Protein AF-A0AAN8FT88-F1 (afdb_monomer)

Radius of gyration: 29.43 Å; Cα contacts (8 Å, |Δi|>4): 587; chains: 1; bounding box: 66×80×92 Å

Mean predicted aligned error: 18.32 Å

Organism: Trichostrongylus colubriformis (NCBI:txid6319)

Solvent-accessible surface area (backbone atoms only — not comparable to full-atom values): 17804 Å² total; per-residue (Å²): 134,86,81,88,80,92,79,76,101,74,74,83,80,70,80,79,69,83,78,75,82,75,71,74,68,78,64,24,62,52,62,76,88,67,50,45,79,42,80,41,74,58,79,79,71,94,76,73,92,68,69,99,82,66,82,81,76,91,49,70,44,81,41,43,29,48,58,42,32,33,75,88,52,26,40,38,66,41,71,59,92,75,30,36,33,19,39,32,78,49,94,97,48,75,73,44,74,47,64,36,29,69,41,69,36,42,99,90,38,74,45,74,36,54,96,68,88,88,86,68,66,74,21,46,62,88,67,84,52,50,21,31,26,24,38,44,36,65,96,54,91,47,42,30,53,60,85,35,70,12,34,36,32,24,84,91,37,62,36,35,39,41,38,38,48,29,76,36,72,54,83,66,49,73,50,56,36,35,31,60,33,56,52,68,48,97,87,67,49,39,37,35,27,35,36,28,79,90,77,73,42,50,30,15,26,43,55,46,73,48,98,84,63,33,35,38,36,27,23,31,87,38,63,60,60,91,79,62,41,82,87,65,30,35,34,39,40,41,32,39,68,53,80,71,72,82,75,72,54,84,42,59,50,53,79,92,70,42,46,82,53,99,66,37,41,29,46,54,67,40,34,38,33,60,54,94,58,99,77,65,51,45,32,41,28,31,29,49,45,79,56,98,94,46,75,43,66,51,72,45,77,106

pLDDT: mean 74.81, std 18.31, range [26.22, 96.25]

Secondary structure (DSSP, 8-state):
--------S-SSSSS----------------GGG-EEEEEE----TT----TTSPPP--EEEEEE-SSEETTTEEEEEEETTEEEEEE--TTSPPEEEEEEEEEEETTEEEEE-SS---------S--SEEEEEEEETTSS-EE-TTS--EEE-TT-TTEEEEEE-SSSS--EEEEEEEEEEEE-TTS-EEEEEEETTTTEEEEEEEEE-TTS-EEEEE-SSS--TT--TTT-SEEEEEEEP------------TTT-EEETTEEE-SS-EEEE-SSSS-PEEEEEEEEEETTEEEEEEEE-

InterPro domains:
  IPR055470 Domain of unknown function DUF7042 [PF23069] (122-240)
  IPR055471 Domain of unknown function DUF7043 [PF23070] (249-301)
  IPR055472 Domain of unknown function DUF7044 [PF23071] (27-119)

Sequence (302 aa):
TEKAYILNLKILAKFLIDIEFSDAACACRLDNSIHGVFKRQLQSNRNLVFDSSFTDPIIYDEITISATSISEYGDCYEKTGQSYVFGLKRMGRPLCYRCVTPILRSPNILQLAHQQEANAEPALCHFDGRFALEYDLKGAELNCDMDSGSEVHNCQSSSILAVKFRNCSFPDFDMSLKCIGSFRGSNGSRYIVVSNEESEEYRCGLLTTSSDYTHSIYFSRDSLCDALTKDGAFETYTLKPVQSERVITPCQFPNWVRGEYDTLTVTADWLEYAQIGQGTVAVISRCVHISEDRLLVYSETK

Nearest PDB structures (foldseek):
  8qcw-assembly1_A  TM=4.366E-01  e=5.137E+00  Lotus japonicus
  1q4l-assembly1_A  TM=4.335E-01  e=6.566E+00  Homo sapiens

Foldseek 3Di:
DDDDDDDDPPPPVPVPPDPPPPCPPPQQFDDPLPFDKAKDWDDPPPPDPDDDPDDDDGDIDIWGDDGAAIPVQAGWDDDDPQKTWGWDDDPPDPIDIFIWRWDPQDSRDTDTDRPDDDDHDNFFPPDAAKWQKWKDFPPDQWTDDSPQPWMWHQVVHRQKIWTWGGNTVDDTDIFIWGFGDWDADPVRWIKTWTATPVVRFIWIWTWDADPQRWIKTFIDPHNDPPPDDPVRGRMMITTHHDPDDPQPQVFFDDPVPADDDPAWHHDRAWIWGFDPDPPTFIKIWGFRDDDPPDTDIDIDTD

Structure (mmCIF, N/CA/C/O backbone):
data_AF-A0AAN8FT88-F1
#
_entry.id   AF-A0AAN8FT88-F1
#
loop_
_atom_site.group_PDB
_atom_site.id
_atom_site.type_symbol
_atom_site.label_atom_id
_atom_site.label_alt_id
_atom_site.label_comp_id
_atom_site.label_asym_id
_atom_site.label_entity_id
_atom_site.label_seq_id
_atom_site.pdbx_PDB_ins_code
_atom_site.Cartn_x
_atom_site.Cartn_y
_atom_site.Cartn_z
_atom_site.occupancy
_atom_site.B_iso_or_equiv
_atom_site.auth_seq_id
_atom_site.auth_comp_id
_atom_site.auth_asym_id
_atom_site.auth_atom_id
_atom_site.pdbx_PDB_model_num
ATOM 1 N N . THR A 1 1 ? 29.980 -59.084 -62.047 1.00 33.81 1 THR A N 1
ATOM 2 C CA . THR A 1 1 ? 29.289 -58.409 -60.932 1.00 33.81 1 THR A CA 1
ATOM 3 C C . THR A 1 1 ? 28.224 -57.512 -61.518 1.00 33.81 1 THR A C 1
ATOM 5 O O . THR A 1 1 ? 28.490 -56.861 -62.513 1.00 33.81 1 THR A O 1
ATOM 8 N N . GLU A 1 2 ? 27.028 -57.603 -60.941 1.00 33.06 2 GLU A N 1
ATOM 9 C CA . GLU A 1 2 ? 25.825 -56.785 -61.162 1.00 33.06 2 GLU A CA 1
ATOM 10 C C . GLU A 1 2 ? 25.158 -56.713 -62.548 1.00 33.06 2 GLU A C 1
ATOM 12 O O . GLU A 1 2 ? 25.665 -56.194 -63.536 1.00 33.06 2 GLU A O 1
ATOM 17 N N . LYS A 1 3 ? 23.930 -57.244 -62.550 1.00 26.22 3 LYS A N 1
ATOM 18 C CA . LYS A 1 3 ? 22.889 -57.121 -63.564 1.00 26.22 3 LYS A CA 1
ATOM 19 C C . LYS A 1 3 ? 22.117 -55.812 -63.333 1.00 26.22 3 LYS A C 1
ATOM 21 O O . LYS A 1 3 ? 21.793 -55.519 -62.191 1.00 26.22 3 LYS A O 1
ATOM 26 N N . ALA A 1 4 ? 21.823 -55.121 -64.441 1.00 29.14 4 ALA A N 1
ATOM 27 C CA . ALA A 1 4 ? 20.604 -54.388 -64.842 1.00 29.14 4 ALA A CA 1
ATOM 28 C C . ALA A 1 4 ? 19.604 -53.928 -63.743 1.00 29.14 4 ALA A C 1
ATOM 30 O O . ALA A 1 4 ? 19.254 -54.687 -62.852 1.00 29.14 4 ALA A O 1
ATOM 31 N N . TYR A 1 5 ? 19.003 -52.735 -63.803 1.00 26.41 5 TYR A N 1
ATOM 32 C CA . TYR A 1 5 ? 18.118 -52.267 -64.881 1.00 26.41 5 TYR A CA 1
ATOM 33 C C . TYR A 1 5 ? 17.891 -50.740 -64.829 1.00 26.41 5 TYR A C 1
ATOM 35 O O . TYR A 1 5 ? 17.773 -50.151 -63.760 1.00 26.41 5 TYR A O 1
ATOM 43 N N . ILE A 1 6 ? 17.744 -50.126 -66.008 1.00 41.22 6 ILE A N 1
ATOM 44 C CA . ILE A 1 6 ? 17.189 -48.780 -66.217 1.00 41.22 6 ILE A CA 1
ATOM 45 C C . ILE A 1 6 ? 15.697 -48.805 -65.855 1.00 41.22 6 ILE A C 1
ATOM 47 O O . ILE A 1 6 ? 14.946 -49.538 -66.497 1.00 41.22 6 ILE A O 1
ATOM 51 N N . LEU A 1 7 ? 15.241 -47.978 -64.904 1.00 28.84 7 LEU A N 1
ATOM 52 C CA . LEU A 1 7 ? 13.825 -47.608 -64.828 1.00 28.84 7 LEU A CA 1
ATOM 53 C C . LEU A 1 7 ? 13.574 -46.254 -64.131 1.00 28.84 7 LEU A C 1
ATOM 55 O O . LEU A 1 7 ? 13.673 -46.112 -62.920 1.00 28.84 7 LEU A O 1
ATOM 59 N N . ASN A 1 8 ? 13.149 -45.300 -64.960 1.00 30.25 8 ASN A N 1
ATOM 60 C CA . ASN A 1 8 ? 12.201 -44.217 -64.692 1.00 30.25 8 ASN A CA 1
ATOM 61 C C . ASN A 1 8 ? 12.523 -43.134 -63.644 1.00 30.25 8 ASN A C 1
ATOM 63 O O . ASN A 1 8 ? 12.062 -43.115 -62.504 1.00 30.25 8 ASN A O 1
ATOM 67 N N . LEU A 1 9 ? 13.142 -42.099 -64.204 1.00 35.31 9 LEU A N 1
ATOM 68 C CA . LEU A 1 9 ? 13.038 -40.668 -63.927 1.00 35.31 9 LEU A CA 1
ATOM 69 C C . LEU A 1 9 ? 11.569 -40.164 -63.769 1.00 35.31 9 LEU A C 1
ATOM 71 O O . LEU A 1 9 ? 11.090 -39.392 -64.590 1.00 35.31 9 LEU A O 1
ATOM 75 N N . LYS A 1 10 ? 10.807 -40.611 -62.756 1.00 32.81 10 LYS A N 1
ATOM 76 C CA . LYS A 1 10 ? 9.459 -40.068 -62.429 1.00 32.81 10 LYS A CA 1
ATOM 77 C C . LYS A 1 10 ? 9.083 -40.045 -60.932 1.00 32.81 10 LYS A C 1
ATOM 79 O O . LYS A 1 10 ? 7.934 -39.761 -60.613 1.00 32.81 10 LYS A O 1
ATOM 84 N N . ILE A 1 11 ? 10.016 -40.290 -60.002 1.00 36.19 11 ILE A N 1
ATOM 85 C CA . ILE A 1 11 ? 9.711 -40.360 -58.547 1.00 36.19 11 ILE A CA 1
ATOM 86 C C . ILE A 1 11 ? 10.413 -39.264 -57.713 1.00 36.19 11 ILE A C 1
ATOM 88 O O . ILE A 1 11 ? 10.234 -39.190 -56.506 1.00 36.19 11 ILE A O 1
ATOM 92 N N . LEU A 1 12 ? 11.127 -38.320 -58.333 1.00 36.00 12 LEU A N 1
ATOM 93 C CA . LEU A 1 12 ? 11.717 -37.176 -57.609 1.00 36.00 12 LEU A CA 1
ATOM 94 C C . LEU A 1 12 ? 10.866 -35.895 -57.631 1.00 36.00 12 LEU A C 1
ATOM 96 O O . LEU A 1 12 ? 11.218 -34.919 -56.986 1.00 36.00 12 LEU A O 1
ATOM 100 N N . ALA A 1 13 ? 9.704 -35.915 -58.292 1.00 38.75 13 ALA A N 1
ATOM 101 C CA . ALA A 1 13 ? 8.757 -34.794 -58.327 1.00 38.75 13 ALA A CA 1
ATOM 102 C C . ALA A 1 13 ? 7.539 -34.994 -57.400 1.00 38.75 13 ALA A C 1
ATOM 104 O O . ALA A 1 13 ? 6.475 -34.438 -57.647 1.00 38.75 13 ALA A O 1
ATOM 105 N N . LYS A 1 14 ? 7.671 -35.820 -56.350 1.00 34.62 14 LYS A N 1
ATOM 106 C CA . LYS A 1 14 ? 6.616 -36.048 -55.341 1.00 34.62 14 LYS A CA 1
ATOM 107 C C . LYS A 1 14 ? 7.088 -35.856 -53.892 1.00 34.62 14 LYS A C 1
ATOM 109 O O . LYS A 1 14 ? 6.427 -36.299 -52.965 1.00 34.62 14 LYS A O 1
ATOM 114 N N . PHE A 1 15 ? 8.221 -35.171 -53.727 1.00 35.94 15 PHE A N 1
ATOM 115 C CA . PHE A 1 15 ? 8.682 -34.572 -52.465 1.00 35.94 15 PHE A CA 1
ATOM 116 C C . PHE A 1 15 ? 8.667 -33.031 -52.533 1.00 35.94 15 PHE A C 1
ATOM 118 O O . PHE A 1 15 ? 9.346 -32.349 -51.778 1.00 35.94 15 PHE A O 1
ATOM 125 N N . LEU A 1 16 ? 7.868 -32.489 -53.455 1.00 38.12 16 LEU A N 1
ATOM 126 C CA . LEU A 1 16 ? 7.277 -31.156 -53.364 1.00 38.12 16 LEU A CA 1
ATOM 127 C C . LEU A 1 16 ? 5.830 -31.371 -52.909 1.00 38.12 16 LEU A C 1
ATOM 129 O O . LEU A 1 16 ? 4.894 -31.257 -53.692 1.00 38.12 16 LEU A O 1
ATOM 133 N N . ILE A 1 17 ? 5.684 -31.849 -51.676 1.00 37.72 17 ILE A N 1
ATOM 134 C CA . ILE A 1 17 ? 4.415 -31.891 -50.956 1.00 37.72 17 ILE A CA 1
ATOM 135 C C . ILE A 1 17 ? 4.540 -30.795 -49.902 1.00 37.72 17 ILE A C 1
ATOM 137 O O . ILE A 1 17 ? 5.365 -30.893 -48.998 1.00 37.72 17 ILE A O 1
ATOM 141 N N . ASP A 1 18 ? 3.763 -29.740 -50.118 1.00 36.81 18 ASP A N 1
ATOM 142 C CA . ASP A 1 18 ? 3.160 -28.891 -49.097 1.00 36.81 18 ASP A CA 1
ATOM 143 C C . ASP A 1 18 ? 4.101 -28.270 -48.060 1.00 36.81 18 ASP A C 1
ATOM 145 O O . ASP A 1 18 ? 4.042 -28.560 -46.870 1.00 36.81 18 ASP A O 1
ATOM 149 N N . ILE A 1 19 ? 4.904 -27.305 -48.507 1.00 41.09 19 ILE A N 1
ATOM 150 C CA . ILE A 1 19 ? 5.138 -26.102 -47.697 1.00 41.09 19 ILE A CA 1
ATOM 151 C C . ILE A 1 19 ? 4.818 -24.902 -48.592 1.00 41.09 19 ILE A C 1
ATOM 153 O O . ILE A 1 19 ? 5.661 -24.061 -48.896 1.00 41.09 19 ILE A O 1
ATOM 157 N N . GLU A 1 20 ? 3.572 -24.845 -49.070 1.00 35.16 20 GLU A N 1
ATOM 158 C CA . GLU A 1 20 ? 2.964 -23.534 -49.248 1.00 35.16 20 GLU A CA 1
ATOM 159 C C . GLU A 1 20 ? 2.904 -22.921 -47.854 1.00 35.16 20 GLU A C 1
ATOM 161 O O . GLU A 1 20 ? 2.281 -23.450 -46.934 1.00 35.16 20 GLU A O 1
ATOM 166 N N . PHE A 1 21 ? 3.676 -21.852 -47.719 1.00 38.19 21 PHE A N 1
ATOM 167 C CA . PHE A 1 21 ? 3.798 -20.967 -46.581 1.00 38.19 21 PHE A CA 1
ATOM 168 C C . PHE A 1 21 ? 2.403 -20.472 -46.163 1.00 38.19 21 PHE A C 1
ATOM 170 O O . PHE A 1 21 ? 1.984 -19.361 -46.471 1.00 38.19 21 PHE A O 1
ATOM 177 N N . SER A 1 22 ? 1.683 -21.295 -45.406 1.00 34.75 22 SER A N 1
ATOM 178 C CA . SER A 1 22 ? 0.660 -20.844 -44.473 1.00 34.75 22 SER A CA 1
ATOM 179 C C . SER A 1 22 ? 1.345 -20.292 -43.217 1.00 34.75 22 SER A C 1
ATOM 181 O O . SER A 1 22 ? 0.934 -20.593 -42.102 1.00 34.75 22 SER A O 1
ATOM 183 N N . ASP A 1 23 ? 2.355 -19.431 -43.377 1.00 37.81 23 ASP A N 1
ATOM 184 C CA . ASP A 1 23 ? 2.697 -18.460 -42.337 1.00 37.81 23 ASP A CA 1
ATOM 185 C C . ASP A 1 23 ? 1.718 -17.290 -42.473 1.00 37.81 23 ASP A C 1
ATOM 187 O O . ASP A 1 23 ? 2.070 -16.130 -42.694 1.00 37.81 23 ASP A O 1
ATOM 191 N N . ALA A 1 24 ? 0.440 -17.597 -42.251 1.00 37.50 24 ALA A N 1
ATOM 192 C CA . ALA A 1 24 ? -0.356 -16.710 -41.430 1.00 37.50 24 ALA A CA 1
ATOM 193 C C . ALA A 1 24 ? 0.304 -16.761 -40.051 1.00 37.50 24 ALA A C 1
ATOM 195 O O . ALA A 1 24 ? -0.067 -17.569 -39.203 1.00 37.50 24 ALA A O 1
ATOM 196 N N . ALA A 1 25 ? 1.369 -15.968 -39.903 1.00 43.03 25 ALA A N 1
ATOM 197 C CA . ALA A 1 25 ? 2.132 -15.816 -38.689 1.00 43.03 25 ALA A CA 1
ATOM 198 C C . ALA A 1 25 ? 1.146 -15.734 -37.525 1.00 43.03 25 ALA A C 1
ATOM 200 O O . ALA A 1 25 ? 0.401 -14.756 -37.393 1.00 43.03 25 ALA A O 1
ATOM 201 N N . CYS A 1 26 ? 1.134 -16.767 -36.684 1.00 49.00 26 CYS A N 1
ATOM 202 C CA . CYS A 1 26 ? 0.654 -16.652 -35.320 1.00 49.00 26 CYS A CA 1
ATOM 203 C C . CYS A 1 26 ? 1.600 -15.668 -34.633 1.00 49.00 26 CYS A C 1
ATOM 205 O O . CYS A 1 26 ? 2.512 -16.063 -33.913 1.00 49.00 26 CYS A O 1
ATOM 207 N N . ALA A 1 27 ? 1.434 -14.377 -34.931 1.00 64.00 27 ALA A N 1
ATOM 208 C CA . ALA A 1 27 ? 2.098 -13.301 -34.235 1.00 64.00 27 ALA A CA 1
ATOM 209 C C . ALA A 1 27 ? 1.877 -13.571 -32.752 1.00 64.00 27 ALA A C 1
ATOM 211 O O . ALA A 1 27 ? 0.742 -13.840 -32.342 1.00 64.00 27 ALA A O 1
ATOM 212 N N . CYS A 1 28 ? 2.946 -13.570 -31.960 1.00 82.94 28 CYS A N 1
ATOM 213 C CA . CYS A 1 28 ? 2.777 -13.667 -30.528 1.00 82.94 28 CYS A CA 1
ATOM 214 C C . CYS A 1 28 ? 1.875 -12.507 -30.087 1.00 82.94 28 CYS A C 1
ATOM 216 O O . CYS A 1 28 ? 2.251 -11.336 -30.184 1.00 82.94 28 CYS A O 1
ATOM 218 N N . ARG A 1 29 ? 0.655 -12.848 -29.660 1.00 90.00 29 ARG A N 1
ATOM 219 C CA . ARG A 1 29 ? -0.343 -11.882 -29.220 1.00 90.00 29 ARG A CA 1
ATOM 220 C C . ARG A 1 29 ? -0.480 -11.923 -27.713 1.00 90.00 29 ARG A C 1
ATOM 222 O O . ARG A 1 29 ? -0.686 -12.982 -27.119 1.00 90.00 29 ARG A O 1
ATOM 229 N N . LEU A 1 30 ? -0.373 -10.744 -27.125 1.00 88.94 30 LEU A N 1
ATOM 230 C CA . LEU A 1 30 ? -0.607 -10.498 -25.714 1.00 88.94 30 LEU A CA 1
ATOM 231 C C . LEU A 1 30 ? -2.099 -10.603 -25.418 1.00 88.94 30 LEU A C 1
ATOM 233 O O . LEU A 1 30 ? -2.927 -10.245 -26.256 1.00 88.94 30 LEU A O 1
ATOM 237 N N . ASP A 1 31 ? -2.431 -11.084 -24.224 1.00 88.06 31 ASP A N 1
ATOM 238 C CA . ASP A 1 31 ? -3.817 -11.193 -23.772 1.00 88.06 31 ASP A CA 1
ATOM 239 C C . ASP A 1 31 ? -4.494 -9.812 -23.745 1.00 88.06 31 ASP A C 1
ATOM 241 O O . ASP A 1 31 ? -3.910 -8.839 -23.272 1.00 88.06 31 ASP A O 1
ATOM 245 N N . ASN A 1 32 ? -5.728 -9.716 -24.241 1.00 88.44 32 ASN A N 1
ATOM 246 C CA . ASN A 1 32 ? -6.465 -8.451 -24.282 1.00 88.44 32 ASN A CA 1
ATOM 247 C C . ASN A 1 32 ? -6.704 -7.860 -22.883 1.00 88.44 32 ASN A C 1
ATOM 249 O O . ASN A 1 32 ? -6.851 -6.650 -22.751 1.00 88.44 32 ASN A O 1
ATOM 253 N N . SER A 1 33 ? -6.721 -8.698 -21.842 1.00 85.19 33 SER A N 1
ATOM 254 C CA . SER A 1 33 ? -6.879 -8.270 -20.445 1.00 85.19 33 SER A CA 1
ATOM 255 C C . SER A 1 33 ? -5.721 -7.423 -19.912 1.00 85.19 33 SER A C 1
ATOM 257 O O . SER A 1 33 ? -5.887 -6.747 -18.901 1.00 85.19 33 SER A O 1
ATOM 259 N N . ILE A 1 34 ? -4.560 -7.446 -20.575 1.00 88.31 34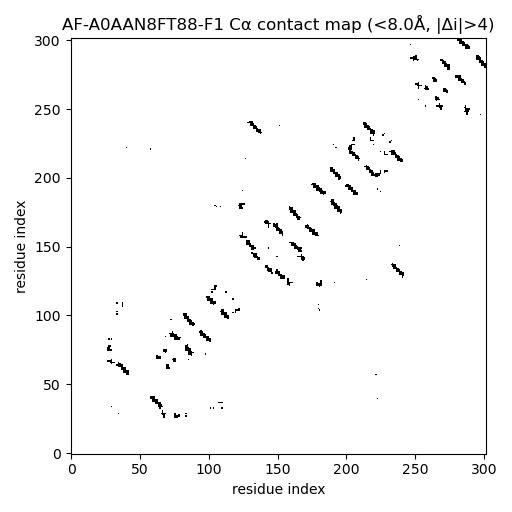 ILE A N 1
ATOM 260 C CA . ILE A 1 34 ? -3.368 -6.692 -20.164 1.00 88.31 34 ILE A CA 1
ATOM 261 C C . ILE A 1 34 ? -3.034 -5.548 -21.126 1.00 88.31 34 ILE A C 1
ATOM 263 O O . ILE A 1 34 ? -1.986 -4.922 -20.984 1.00 88.31 34 ILE A O 1
ATOM 267 N N . HIS A 1 35 ? -3.884 -5.282 -22.125 1.00 91.69 35 HIS A N 1
ATOM 268 C CA . HIS A 1 35 ? -3.684 -4.172 -23.058 1.00 91.69 35 HIS A CA 1
ATOM 269 C C . HIS A 1 35 ? -4.018 -2.848 -22.383 1.00 91.69 35 HIS A C 1
ATOM 271 O O . HIS A 1 35 ? -5.005 -2.737 -21.660 1.00 91.69 35 HIS A O 1
ATOM 277 N N . GLY A 1 36 ? -3.220 -1.824 -22.664 1.00 89.88 36 GLY A N 1
ATOM 278 C CA . GLY A 1 36 ? -3.458 -0.492 -22.128 1.00 89.88 36 GLY A CA 1
ATOM 279 C C . GLY A 1 36 ? -2.183 0.298 -21.895 1.00 89.88 36 GLY A C 1
ATOM 280 O O . GLY A 1 36 ? -1.087 -0.104 -22.290 1.00 89.88 36 GLY A O 1
ATOM 281 N N . VAL A 1 37 ? -2.358 1.447 -21.251 1.00 89.81 37 VAL A N 1
ATOM 282 C CA . VAL A 1 37 ? -1.272 2.324 -20.823 1.00 89.81 37 VAL A CA 1
ATOM 283 C C . VAL A 1 37 ? -1.156 2.213 -19.309 1.00 89.81 37 VAL A C 1
ATOM 285 O O . VAL A 1 37 ? -2.122 2.452 -18.588 1.00 89.81 37 VAL A O 1
ATOM 288 N N . PHE A 1 38 ? 0.024 1.830 -18.835 1.00 86.62 38 PHE A N 1
ATOM 289 C CA . PHE A 1 38 ? 0.342 1.660 -17.422 1.00 86.62 38 PHE A CA 1
ATOM 290 C C . PHE A 1 38 ? 1.406 2.674 -17.013 1.00 86.62 38 PHE A C 1
ATOM 292 O O . PHE A 1 38 ? 2.335 2.934 -17.774 1.00 86.62 38 PHE A O 1
ATOM 299 N N . LYS A 1 39 ? 1.318 3.214 -15.797 1.00 83.31 39 LYS A N 1
ATOM 300 C CA . LYS A 1 39 ? 2.377 4.058 -15.233 1.00 83.31 39 LYS A CA 1
ATOM 301 C C . LYS A 1 39 ? 3.401 3.189 -14.507 1.00 83.31 39 LYS A C 1
ATOM 303 O O . LYS A 1 39 ? 3.037 2.321 -13.715 1.00 83.31 39 LYS A O 1
ATOM 308 N N . ARG A 1 40 ? 4.686 3.441 -14.743 1.00 82.19 40 ARG A N 1
ATOM 309 C CA . ARG A 1 40 ? 5.801 2.838 -14.007 1.00 82.19 40 ARG A CA 1
ATOM 310 C C . ARG A 1 40 ? 6.701 3.935 -13.470 1.00 82.19 40 ARG A C 1
ATOM 312 O O . ARG A 1 40 ? 7.101 4.816 -14.217 1.00 82.19 40 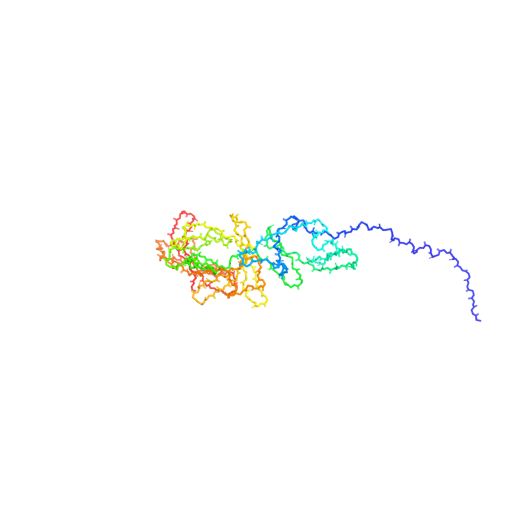ARG A O 1
ATOM 319 N N . GLN A 1 41 ? 7.095 3.848 -12.206 1.00 74.00 41 GLN A N 1
ATOM 320 C CA . GLN A 1 41 ? 8.093 4.767 -11.680 1.00 74.00 41 GLN A CA 1
ATOM 321 C C . GLN A 1 41 ? 9.481 4.490 -12.274 1.00 74.00 41 GLN A C 1
ATOM 323 O O . GLN A 1 41 ? 9.956 3.351 -12.273 1.00 74.00 41 GLN A O 1
ATOM 328 N N . LEU A 1 42 ? 10.149 5.539 -12.753 1.00 66.50 42 LEU A N 1
ATOM 329 C CA . LEU A 1 42 ? 11.548 5.456 -13.155 1.00 66.50 42 LEU A CA 1
ATOM 330 C C . LEU A 1 42 ? 12.427 5.342 -11.905 1.00 66.50 42 LEU A C 1
ATOM 332 O O . LEU A 1 42 ? 12.324 6.153 -10.986 1.00 66.50 42 LEU A O 1
ATOM 336 N N . GLN A 1 43 ? 13.336 4.364 -11.880 1.00 56.38 43 GLN A N 1
ATOM 337 C CA . GLN A 1 43 ? 14.465 4.433 -10.956 1.00 56.38 43 GLN A CA 1
ATOM 338 C C . GLN A 1 43 ? 15.319 5.630 -11.375 1.00 56.38 43 GLN A C 1
ATOM 340 O O . GLN A 1 43 ? 15.894 5.624 -12.467 1.00 56.38 43 GLN A O 1
ATOM 345 N N . SER A 1 44 ? 15.396 6.659 -10.528 1.00 50.56 44 SER A N 1
ATOM 346 C CA . SER A 1 44 ? 16.336 7.760 -10.726 1.00 50.56 44 SER A CA 1
ATOM 347 C C . SER A 1 44 ? 17.740 7.174 -10.851 1.00 50.56 44 SER A C 1
ATOM 349 O O . SER A 1 44 ? 18.301 6.641 -9.891 1.00 50.56 44 SER A O 1
ATOM 351 N N . ASN A 1 45 ? 18.312 7.230 -12.057 1.00 43.84 45 ASN A N 1
ATOM 352 C CA . ASN A 1 45 ? 19.725 6.940 -12.253 1.00 43.84 45 ASN A CA 1
ATOM 353 C C . ASN A 1 45 ? 20.501 7.905 -11.350 1.00 43.84 45 ASN A C 1
ATOM 355 O O . ASN A 1 45 ? 20.473 9.112 -11.582 1.00 43.84 45 ASN A O 1
ATOM 359 N N . ARG A 1 46 ? 21.191 7.372 -10.336 1.00 45.47 46 ARG A N 1
ATOM 360 C CA . ARG A 1 46 ? 22.056 8.090 -9.379 1.00 45.47 46 ARG A CA 1
ATOM 361 C C . ARG A 1 46 ? 23.289 8.752 -10.032 1.00 45.47 46 ARG A C 1
ATOM 363 O O . ARG A 1 46 ? 24.396 8.605 -9.533 1.00 45.47 46 ARG A O 1
ATOM 370 N N . ASN A 1 47 ? 23.131 9.455 -11.152 1.00 38.84 47 ASN A N 1
ATOM 371 C CA . ASN A 1 47 ? 24.222 10.117 -11.874 1.00 38.84 47 ASN A CA 1
ATOM 372 C C . ASN A 1 47 ? 23.956 11.593 -12.193 1.00 38.84 47 ASN A C 1
ATOM 374 O O . ASN A 1 47 ? 24.797 12.224 -12.829 1.00 38.84 47 ASN A O 1
ATOM 378 N N . LEU A 1 48 ? 22.838 12.169 -11.753 1.00 40.56 48 LEU A N 1
ATOM 379 C CA . LEU A 1 48 ? 22.649 13.614 -11.823 1.00 40.56 48 LEU A CA 1
ATOM 380 C C . LEU A 1 48 ? 22.886 14.196 -10.434 1.00 40.56 48 LEU A C 1
ATOM 382 O O . LEU A 1 48 ? 22.005 14.222 -9.585 1.00 40.56 48 LEU A O 1
ATOM 386 N N . VAL A 1 49 ? 24.133 14.610 -10.213 1.00 40.50 49 VAL A N 1
ATOM 387 C CA . VAL A 1 49 ? 24.530 15.474 -9.103 1.00 40.50 49 VAL 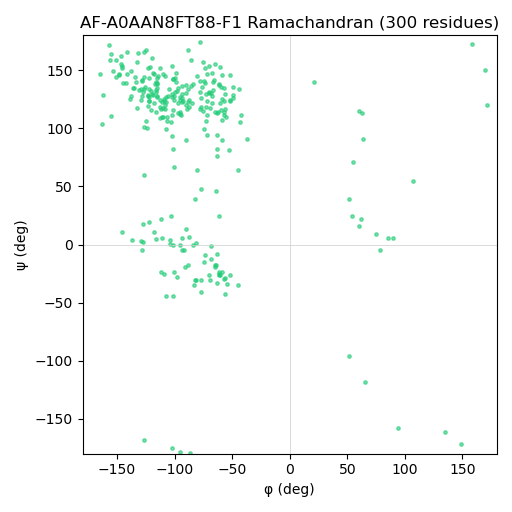A CA 1
ATOM 388 C C . VAL A 1 49 ? 23.801 16.802 -9.298 1.00 40.50 49 VAL A C 1
ATOM 390 O O . VAL A 1 49 ? 24.262 17.657 -10.052 1.00 40.50 49 VAL A O 1
ATOM 393 N N . PHE A 1 50 ? 22.646 16.952 -8.660 1.00 42.78 50 PHE A N 1
ATOM 394 C CA . PHE A 1 50 ? 22.045 18.252 -8.410 1.00 42.78 50 PHE A CA 1
ATOM 395 C C . PHE A 1 50 ? 22.013 18.512 -6.911 1.00 42.78 50 PHE A C 1
ATOM 397 O O . PHE A 1 50 ? 21.947 17.602 -6.088 1.00 42.78 50 PHE A O 1
ATOM 404 N N . ASP A 1 51 ? 22.206 19.785 -6.610 1.00 37.03 51 ASP A N 1
ATOM 405 C CA . ASP A 1 51 ? 22.515 20.349 -5.312 1.00 37.03 51 ASP A CA 1
ATOM 406 C C . ASP A 1 51 ? 21.540 19.908 -4.207 1.00 37.03 51 ASP A C 1
ATOM 408 O O . ASP A 1 51 ? 20.343 19.720 -4.415 1.00 37.03 51 ASP A O 1
ATOM 412 N N . SER A 1 52 ? 22.104 19.773 -3.014 1.00 44.38 52 SER A N 1
ATOM 413 C CA . SER A 1 52 ? 21.607 19.165 -1.774 1.00 44.38 52 SER A CA 1
ATOM 414 C C . SER A 1 52 ? 20.351 19.786 -1.127 1.00 44.38 52 SER A C 1
ATOM 416 O O . SER A 1 52 ? 20.135 19.623 0.072 1.00 44.38 52 SER A O 1
ATOM 418 N N . SER A 1 53 ? 19.495 20.472 -1.888 1.00 52.41 53 SER A N 1
ATOM 419 C CA . SER A 1 53 ? 18.286 21.138 -1.377 1.00 52.41 53 SER A CA 1
ATOM 420 C C . SER A 1 53 ? 16.986 20.798 -2.109 1.00 52.41 53 SER A C 1
ATOM 422 O O . SER A 1 53 ? 15.922 21.194 -1.637 1.00 52.41 53 SER A O 1
ATOM 424 N N . PHE A 1 54 ? 17.028 20.026 -3.200 1.00 49.09 54 PHE A N 1
ATOM 425 C CA . PHE A 1 54 ? 15.818 19.572 -3.887 1.00 49.09 54 PHE A CA 1
ATOM 426 C C . PHE A 1 54 ? 15.695 18.054 -3.820 1.00 49.09 54 PHE A C 1
ATOM 428 O O . PHE A 1 54 ? 16.496 17.300 -4.363 1.00 49.09 54 PHE A O 1
ATOM 435 N N . THR A 1 55 ? 14.665 17.608 -3.112 1.00 57.62 55 THR A N 1
ATOM 436 C CA . THR A 1 55 ? 14.184 16.235 -3.107 1.00 57.62 55 THR A CA 1
ATOM 437 C C . THR A 1 55 ? 13.855 15.814 -4.542 1.00 57.62 55 THR A C 1
ATOM 439 O O . THR A 1 55 ? 12.958 16.385 -5.153 1.00 57.62 55 THR A O 1
ATOM 442 N N . ASP A 1 56 ? 14.572 14.818 -5.084 1.00 58.34 56 ASP A N 1
ATOM 443 C CA . ASP A 1 56 ? 14.335 14.324 -6.452 1.00 58.34 56 ASP A CA 1
ATOM 444 C C . ASP A 1 56 ? 12.836 14.051 -6.677 1.00 58.34 56 ASP A C 1
ATOM 446 O O . ASP A 1 56 ? 12.240 13.326 -5.867 1.00 58.34 56 ASP A O 1
ATOM 450 N N . PRO A 1 57 ? 12.207 14.616 -7.722 1.00 61.81 57 PRO A N 1
ATOM 451 C CA . PRO A 1 57 ? 10.794 14.391 -7.981 1.00 61.81 57 PRO A CA 1
ATOM 452 C C . PRO A 1 57 ? 10.547 12.922 -8.339 1.00 61.81 57 PRO A C 1
ATOM 454 O O . PRO A 1 57 ? 11.335 12.290 -9.046 1.00 61.81 57 PRO A O 1
ATOM 457 N N . ILE A 1 58 ? 9.428 12.377 -7.863 1.00 65.50 58 ILE A N 1
ATOM 458 C CA . ILE A 1 58 ? 8.953 11.059 -8.283 1.00 65.50 58 ILE A CA 1
ATOM 459 C C . ILE A 1 58 ? 8.450 11.195 -9.721 1.00 65.50 58 ILE A C 1
ATOM 461 O O . ILE A 1 58 ? 7.455 11.869 -9.977 1.00 65.50 58 ILE A O 1
ATOM 465 N N . ILE A 1 59 ? 9.159 10.579 -10.667 1.00 72.56 59 ILE A N 1
ATOM 466 C CA . ILE A 1 59 ? 8.814 10.626 -12.090 1.00 72.56 59 ILE A CA 1
ATOM 467 C C . ILE A 1 59 ? 8.268 9.265 -12.515 1.00 72.56 59 ILE A C 1
ATOM 469 O O . ILE A 1 59 ? 8.910 8.225 -12.332 1.00 72.56 59 ILE A O 1
ATOM 473 N N . TYR A 1 60 ? 7.086 9.292 -13.121 1.00 78.31 60 TYR A N 1
ATOM 474 C CA . TYR A 1 60 ? 6.459 8.137 -13.747 1.00 78.31 60 TYR A CA 1
ATOM 475 C C . TYR A 1 60 ? 6.639 8.198 -15.265 1.00 78.31 60 TYR A C 1
ATOM 477 O O . TYR A 1 60 ? 6.568 9.267 -15.865 1.00 78.31 60 TYR A O 1
ATOM 485 N N . ASP A 1 61 ? 6.856 7.037 -15.867 1.00 81.88 61 ASP A N 1
ATOM 486 C CA . ASP A 1 61 ? 6.902 6.811 -17.308 1.00 81.88 61 ASP A CA 1
ATOM 487 C C . ASP A 1 61 ? 5.716 5.939 -17.735 1.00 81.88 61 ASP A C 1
ATOM 489 O O . ASP A 1 61 ? 5.210 5.124 -16.954 1.00 81.88 61 ASP A O 1
ATOM 493 N N . GLU A 1 62 ? 5.271 6.109 -18.973 1.00 87.31 62 GLU A N 1
ATOM 494 C CA . GLU A 1 62 ? 4.148 5.367 -19.532 1.00 87.31 62 GLU A CA 1
ATOM 495 C C . GLU A 1 62 ? 4.635 4.130 -20.287 1.00 87.31 62 GLU A C 1
ATOM 497 O O . GLU A 1 62 ? 5.389 4.192 -21.258 1.00 87.31 62 GLU A O 1
ATOM 502 N N . ILE A 1 63 ? 4.146 2.970 -19.868 1.00 87.44 63 ILE A N 1
ATOM 503 C CA . ILE A 1 63 ? 4.336 1.705 -20.562 1.00 87.44 63 ILE A CA 1
ATOM 504 C C . ILE A 1 63 ? 3.062 1.400 -21.332 1.00 87.44 63 ILE A C 1
ATOM 506 O O . ILE A 1 63 ? 2.009 1.161 -20.745 1.00 87.44 63 ILE A O 1
ATOM 510 N N . THR A 1 64 ? 3.165 1.359 -22.658 1.00 91.19 64 THR A N 1
ATOM 511 C CA . THR A 1 64 ? 2.068 0.906 -23.513 1.00 91.19 64 THR A CA 1
ATOM 512 C C . THR A 1 64 ? 2.222 -0.581 -23.796 1.00 91.19 64 THR A C 1
ATOM 514 O O . THR A 1 64 ? 3.285 -1.044 -24.218 1.00 91.19 64 THR A O 1
ATOM 517 N N . ILE A 1 65 ? 1.143 -1.323 -23.571 1.00 91.94 65 ILE A N 1
ATOM 518 C CA . ILE A 1 65 ? 1.022 -2.740 -23.891 1.00 91.94 65 ILE A CA 1
ATOM 519 C C . ILE A 1 65 ? 0.028 -2.861 -25.033 1.00 91.94 65 ILE A C 1
ATOM 521 O O . ILE A 1 65 ? -1.167 -2.605 -24.870 1.00 91.94 65 ILE A O 1
ATOM 525 N N . SER A 1 66 ? 0.549 -3.211 -26.203 1.00 92.00 66 SER A N 1
ATOM 526 C CA . SER A 1 66 ? -0.234 -3.427 -27.412 1.00 92.00 66 SER A CA 1
ATOM 527 C C . SER A 1 66 ? -0.572 -4.909 -27.579 1.00 92.00 66 SER A C 1
ATOM 529 O O . SER A 1 66 ? -0.179 -5.756 -26.779 1.00 92.00 66 SER A O 1
ATOM 531 N N . ALA A 1 67 ? -1.256 -5.251 -28.671 1.00 91.19 67 ALA A N 1
ATOM 532 C CA . ALA A 1 67 ? -1.524 -6.644 -29.001 1.00 91.19 67 ALA A CA 1
ATOM 533 C C . ALA A 1 67 ? -0.252 -7.472 -29.235 1.00 91.19 67 ALA A C 1
ATOM 535 O O . ALA A 1 67 ? -0.318 -8.688 -29.104 1.00 91.19 67 ALA A O 1
ATOM 536 N N . THR A 1 68 ? 0.878 -6.858 -29.597 1.00 91.31 68 THR A N 1
ATOM 537 C CA . THR A 1 68 ? 2.091 -7.579 -30.025 1.00 91.31 68 THR A CA 1
ATOM 538 C C . THR A 1 68 ? 3.384 -7.022 -29.438 1.00 91.31 68 THR A C 1
ATOM 540 O O . THR A 1 68 ? 4.452 -7.493 -29.807 1.00 91.31 68 THR A O 1
ATOM 543 N N . SER A 1 69 ? 3.341 -6.025 -28.554 1.00 90.94 69 SER A N 1
ATOM 544 C CA . SER A 1 69 ? 4.549 -5.401 -28.005 1.00 90.94 69 SER A CA 1
ATOM 545 C C . SER A 1 69 ? 4.313 -4.731 -26.654 1.00 90.94 69 SER A C 1
ATOM 547 O O . SER A 1 69 ? 3.190 -4.361 -26.312 1.00 90.94 69 SER A O 1
ATOM 549 N N . ILE A 1 70 ? 5.399 -4.546 -25.903 1.00 90.44 70 ILE A N 1
ATOM 550 C CA . ILE A 1 70 ? 5.445 -3.685 -24.715 1.00 90.44 70 ILE A CA 1
ATOM 551 C C . ILE A 1 70 ? 6.556 -2.658 -24.934 1.00 90.44 70 ILE A C 1
ATOM 553 O O . ILE A 1 70 ? 7.685 -3.060 -25.221 1.00 90.44 70 ILE A O 1
ATOM 557 N N . SER A 1 71 ? 6.263 -1.359 -24.772 1.00 86.31 71 SER A N 1
ATOM 558 C CA . SER A 1 71 ? 7.131 -0.235 -25.190 1.00 86.31 71 SER A CA 1
ATOM 559 C C . SER A 1 71 ? 8.620 -0.375 -24.838 1.00 86.31 71 SER A C 1
ATOM 561 O O . SER A 1 71 ? 9.477 0.036 -25.614 1.00 86.31 71 SER A O 1
ATOM 563 N N . GLU A 1 72 ? 8.955 -0.975 -23.695 1.00 81.69 72 GLU A N 1
ATOM 564 C CA . GLU A 1 72 ? 10.345 -1.144 -23.248 1.00 81.69 72 GLU A CA 1
ATOM 565 C C . GLU A 1 72 ? 10.930 -2.548 -23.494 1.00 81.69 72 GLU A C 1
ATOM 567 O O . GLU A 1 72 ? 12.149 -2.712 -23.586 1.00 81.69 72 GLU A O 1
ATOM 572 N N . TYR A 1 73 ? 10.081 -3.571 -23.610 1.00 80.94 73 TYR A N 1
ATOM 573 C CA . TYR A 1 73 ? 10.512 -4.961 -23.808 1.00 80.94 73 TYR A CA 1
ATOM 574 C C . TYR A 1 73 ? 10.626 -5.331 -25.288 1.00 80.94 73 TYR A C 1
ATOM 576 O O . TYR A 1 73 ? 11.362 -6.257 -25.624 1.00 80.94 73 TYR A O 1
ATOM 584 N N . GLY A 1 74 ? 9.971 -4.568 -26.165 1.00 86.94 74 GLY A N 1
ATOM 585 C CA . GLY A 1 74 ? 9.974 -4.769 -27.608 1.00 86.94 74 GLY A CA 1
ATOM 586 C C . GLY A 1 74 ? 8.795 -5.608 -28.089 1.00 86.94 74 GLY A C 1
ATOM 587 O O . GLY A 1 74 ? 7.752 -5.688 -27.434 1.00 86.94 74 GLY A O 1
ATOM 588 N N . ASP A 1 75 ? 8.966 -6.211 -29.261 1.00 90.00 75 ASP A N 1
ATOM 589 C CA . ASP A 1 75 ? 7.937 -7.011 -29.922 1.00 90.00 75 ASP A CA 1
ATOM 590 C C . ASP A 1 75 ? 7.884 -8.414 -29.322 1.00 90.00 75 ASP A C 1
ATOM 592 O O . ASP A 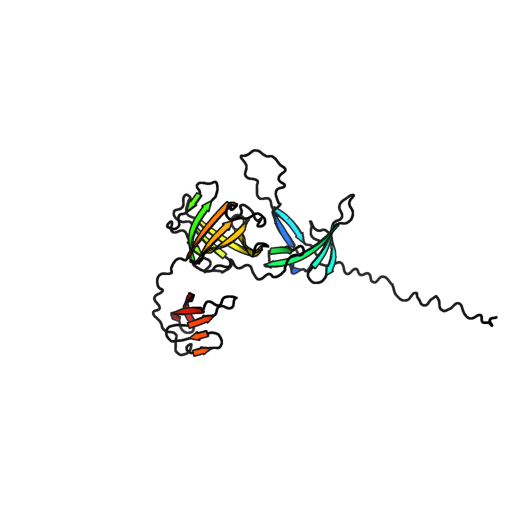1 75 ? 8.915 -8.971 -28.938 1.00 90.00 75 ASP A O 1
ATOM 596 N N . CYS A 1 76 ? 6.694 -9.000 -29.228 1.00 88.31 76 CYS A N 1
ATOM 597 C CA . CYS A 1 76 ? 6.552 -10.380 -28.806 1.00 88.31 76 CYS A CA 1
ATOM 598 C C . CYS A 1 76 ? 6.898 -11.330 -29.956 1.00 88.31 76 CYS A C 1
ATOM 600 O O . CYS A 1 76 ? 6.376 -11.207 -31.064 1.00 88.31 76 CYS A O 1
ATOM 602 N N . TYR A 1 77 ? 7.745 -12.313 -29.661 1.00 84.19 77 TYR A N 1
ATOM 603 C CA . TYR A 1 77 ? 8.173 -13.351 -30.596 1.00 84.19 77 TYR A CA 1
ATOM 604 C C . TYR A 1 77 ? 7.424 -14.653 -30.351 1.00 84.19 77 TYR A C 1
ATOM 606 O O . TYR A 1 77 ? 6.954 -15.279 -31.295 1.00 84.19 77 TYR A O 1
ATOM 614 N N . GLU A 1 78 ? 7.278 -15.043 -29.085 1.00 81.69 78 GLU A N 1
ATOM 615 C CA . GLU A 1 78 ? 6.715 -16.339 -28.723 1.00 81.69 78 GLU A CA 1
ATOM 616 C C . GLU A 1 78 ? 5.960 -16.270 -27.395 1.00 81.69 78 GLU A C 1
ATOM 618 O O . GLU A 1 78 ? 6.345 -15.541 -26.479 1.00 81.69 78 GLU A O 1
ATOM 623 N N . LYS A 1 79 ? 4.886 -17.054 -27.285 1.00 84.25 79 LYS A N 1
ATOM 624 C CA . LYS A 1 79 ? 4.170 -17.295 -26.032 1.00 84.25 79 LYS A CA 1
ATOM 625 C C . LYS A 1 79 ? 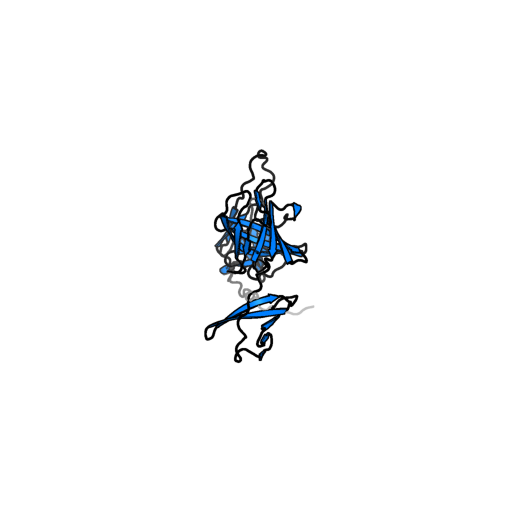4.430 -18.729 -25.583 1.00 84.25 79 LYS A C 1
ATOM 627 O O . LYS A 1 79 ? 4.114 -19.667 -26.309 1.00 84.25 79 LYS A O 1
ATOM 632 N N . THR A 1 80 ? 4.915 -18.897 -24.358 1.00 76.81 80 THR A N 1
ATOM 633 C CA . THR A 1 80 ? 5.168 -20.205 -23.744 1.00 76.81 80 THR A CA 1
ATOM 634 C C . THR A 1 80 ? 4.401 -20.285 -22.424 1.00 76.81 80 THR A C 1
ATOM 636 O O . THR A 1 80 ? 4.808 -19.729 -21.405 1.00 76.81 80 THR A O 1
ATOM 639 N N . GLY A 1 81 ? 3.243 -20.953 -22.433 1.00 81.19 81 GLY A N 1
ATOM 640 C CA . GLY A 1 81 ? 2.350 -21.001 -21.270 1.00 81.19 81 GLY A CA 1
ATOM 641 C C . GLY A 1 81 ? 1.769 -19.622 -20.927 1.00 81.19 81 GLY A C 1
ATOM 642 O O . GLY A 1 81 ? 1.047 -19.034 -21.734 1.00 81.19 81 GLY A O 1
ATOM 643 N N . GLN A 1 82 ? 2.070 -19.120 -19.724 1.00 80.88 82 GLN A N 1
ATOM 644 C CA . GLN A 1 82 ? 1.693 -17.772 -19.260 1.00 80.88 82 GLN A CA 1
ATOM 645 C C . GLN A 1 82 ? 2.787 -16.718 -19.508 1.00 80.88 82 GLN A C 1
ATOM 647 O O . GLN A 1 82 ? 2.577 -15.535 -19.245 1.00 80.88 82 GLN A O 1
ATOM 652 N N . SER A 1 83 ? 3.949 -17.136 -20.007 1.00 81.06 83 SER A N 1
ATOM 653 C CA . SER A 1 83 ? 5.099 -16.268 -20.237 1.00 81.06 83 SER A CA 1
ATOM 654 C C . SER A 1 83 ? 5.230 -15.904 -21.715 1.00 81.06 83 SER A C 1
ATOM 656 O O . SER A 1 83 ? 4.807 -16.647 -22.603 1.00 81.06 83 SER A O 1
ATOM 658 N N . TYR A 1 84 ? 5.842 -14.754 -21.974 1.00 85.56 84 TYR A N 1
ATOM 659 C CA . TYR A 1 84 ? 6.047 -14.188 -23.301 1.00 85.56 84 TYR A CA 1
ATOM 660 C C . TYR A 1 84 ? 7.530 -13.888 -23.502 1.00 85.56 84 TYR A C 1
ATOM 662 O O . TYR A 1 84 ? 8.194 -13.339 -22.618 1.00 85.56 84 TYR A O 1
ATOM 670 N N . VAL A 1 85 ? 8.050 -14.243 -24.672 1.00 80.25 85 VAL A N 1
ATOM 671 C CA . VAL A 1 85 ? 9.404 -13.911 -25.104 1.00 80.25 85 VAL A CA 1
ATOM 672 C C . VAL A 1 85 ? 9.332 -12.647 -25.942 1.00 80.25 85 VAL A C 1
ATOM 674 O O . VAL A 1 85 ? 8.798 -12.648 -27.051 1.00 80.25 85 VAL A O 1
ATOM 677 N N . PHE A 1 86 ? 9.889 -11.567 -25.411 1.00 84.50 86 PHE A N 1
ATOM 678 C CA . PHE A 1 86 ? 10.000 -10.289 -26.097 1.00 84.50 86 PHE A CA 1
ATOM 679 C C . PHE A 1 86 ? 11.393 -10.102 -26.672 1.00 84.50 86 PHE A C 1
ATOM 681 O O . PHE A 1 86 ? 12.377 -10.491 -26.043 1.00 84.50 86 PHE A O 1
ATOM 688 N N . GLY A 1 87 ? 11.482 -9.485 -27.846 1.00 76.81 87 GLY A N 1
ATOM 689 C CA . GLY A 1 87 ? 12.739 -9.132 -28.486 1.00 76.81 87 GLY A CA 1
ATOM 690 C C . GLY A 1 87 ? 12.821 -7.634 -28.743 1.00 76.81 87 GLY A C 1
ATOM 691 O O . GLY A 1 87 ? 11.993 -7.064 -29.454 1.00 76.81 87 GLY A O 1
ATOM 692 N N . LEU A 1 88 ? 13.867 -7.003 -28.212 1.00 79.50 88 LEU A N 1
ATOM 693 C CA . LEU A 1 88 ? 14.152 -5.590 -28.440 1.00 79.50 88 LEU A CA 1
ATOM 694 C C . LEU A 1 88 ? 15.379 -5.440 -29.342 1.00 79.50 88 LEU A C 1
ATOM 696 O O . LEU A 1 88 ? 16.491 -5.850 -28.990 1.00 79.50 88 LEU A O 1
ATOM 700 N N . LYS A 1 89 ? 15.196 -4.796 -30.497 1.00 72.62 89 LYS A N 1
ATOM 701 C CA . LYS A 1 89 ? 16.286 -4.447 -31.413 1.00 72.62 89 LYS A CA 1
ATOM 702 C C . LYS A 1 89 ? 16.751 -3.017 -31.144 1.00 72.62 89 LYS A C 1
ATOM 704 O O . LYS A 1 89 ? 16.019 -2.065 -31.391 1.00 72.62 89 LYS A O 1
ATOM 709 N N . ARG A 1 90 ? 17.987 -2.850 -30.664 1.00 73.56 90 ARG A N 1
ATOM 710 C CA . ARG A 1 90 ? 18.636 -1.532 -30.537 1.00 73.56 90 ARG A CA 1
ATOM 711 C C . ARG A 1 90 ? 19.616 -1.324 -31.689 1.00 73.56 90 ARG A C 1
ATOM 713 O O . ARG A 1 90 ? 20.298 -2.262 -32.096 1.00 73.56 90 ARG A O 1
ATOM 720 N N . MET A 1 91 ? 19.697 -0.098 -32.207 1.00 61.31 91 MET A N 1
ATOM 721 C CA . MET A 1 91 ? 20.615 0.259 -33.297 1.00 61.31 91 MET A CA 1
ATOM 722 C C . MET A 1 91 ? 22.053 -0.174 -32.960 1.00 61.31 91 MET A C 1
ATOM 724 O O . MET A 1 91 ? 22.581 0.184 -31.909 1.00 61.31 91 MET A O 1
ATOM 728 N N . GLY A 1 92 ? 22.672 -0.975 -33.835 1.00 59.62 92 GLY A N 1
ATOM 729 C CA . GLY A 1 92 ? 24.056 -1.444 -33.678 1.00 59.62 92 GLY A CA 1
ATOM 730 C C . GLY A 1 92 ? 24.286 -2.551 -32.638 1.00 59.62 92 GLY A C 1
ATOM 731 O O . GLY A 1 92 ? 25.439 -2.861 -32.349 1.00 59.62 92 GLY A O 1
ATOM 732 N N . ARG A 1 93 ? 23.234 -3.157 -32.068 1.00 64.12 93 ARG A N 1
ATOM 733 C CA . ARG A 1 93 ? 23.346 -4.284 -31.123 1.00 64.12 93 ARG A CA 1
ATOM 734 C C . ARG A 1 93 ? 22.564 -5.512 -31.607 1.00 64.12 93 ARG A C 1
ATOM 736 O O . ARG A 1 93 ? 21.572 -5.347 -32.320 1.00 64.12 93 ARG A O 1
ATOM 743 N N . PRO A 1 94 ? 22.989 -6.738 -31.235 1.00 66.12 94 PRO A N 1
ATOM 744 C CA . PRO A 1 94 ? 22.203 -7.939 -31.507 1.00 66.12 94 PRO A CA 1
ATOM 745 C C . PRO A 1 94 ? 20.832 -7.858 -30.816 1.00 66.12 94 PRO A C 1
ATOM 747 O O . PRO A 1 94 ? 20.681 -7.175 -29.800 1.00 66.12 94 PRO A O 1
ATOM 750 N N . LEU A 1 95 ? 19.834 -8.548 -31.379 1.00 71.19 95 LEU A N 1
ATOM 751 C CA . LEU A 1 95 ? 18.499 -8.670 -30.786 1.00 71.19 95 LEU A CA 1
ATOM 752 C C . LEU A 1 95 ? 18.601 -9.273 -29.380 1.00 71.19 95 LEU A C 1
ATOM 754 O O . LEU A 1 95 ? 19.165 -10.352 -29.203 1.00 71.19 95 LEU A O 1
ATOM 758 N N . CYS A 1 96 ? 18.074 -8.559 -28.385 1.00 66.06 96 CYS A N 1
ATOM 759 C CA . CYS A 1 96 ? 18.031 -9.023 -27.003 1.00 66.06 96 CYS A CA 1
ATOM 760 C C . CYS A 1 96 ? 16.658 -9.626 -26.726 1.00 66.06 96 CYS A C 1
ATOM 762 O O . CYS A 1 96 ? 15.658 -8.923 -26.860 1.00 66.06 96 CYS A O 1
ATOM 764 N N . TYR A 1 97 ? 16.631 -10.898 -26.326 1.00 73.88 97 TYR A N 1
ATOM 765 C CA . TYR A 1 97 ? 15.409 -11.590 -25.933 1.00 73.88 97 TYR A CA 1
ATOM 766 C C . TYR A 1 97 ? 15.254 -11.608 -24.412 1.00 73.88 97 TYR A C 1
ATOM 768 O O . TYR A 1 97 ? 16.232 -11.802 -23.686 1.00 73.88 97 TYR A O 1
ATOM 776 N N . ARG A 1 98 ? 14.028 -11.410 -23.926 1.00 71.50 98 ARG A N 1
ATOM 777 C CA . ARG A 1 98 ? 13.668 -11.469 -22.504 1.00 71.50 98 ARG A CA 1
ATOM 778 C C . ARG A 1 98 ? 12.381 -12.258 -22.327 1.00 71.50 98 ARG A C 1
ATOM 780 O O . ARG A 1 98 ? 11.419 -12.029 -23.051 1.00 71.50 98 ARG A O 1
ATOM 787 N N . CYS A 1 99 ? 12.362 -13.152 -21.344 1.00 71.69 99 CYS A N 1
ATOM 788 C CA . CYS A 1 99 ? 11.156 -13.867 -20.943 1.00 71.69 99 CYS A CA 1
ATOM 789 C C . CYS A 1 99 ? 10.464 -13.100 -19.811 1.00 71.69 99 CYS A C 1
ATOM 791 O O . CYS A 1 99 ? 11.079 -12.830 -18.777 1.00 71.69 99 CYS A O 1
ATOM 793 N N . VAL A 1 100 ? 9.200 -12.742 -20.019 1.00 81.94 100 VAL A N 1
ATOM 794 C CA . VAL A 1 100 ? 8.396 -11.952 -19.086 1.00 81.94 100 VAL A CA 1
ATOM 795 C C . VAL A 1 100 ? 7.057 -12.642 -18.875 1.00 81.94 100 VAL A C 1
ATOM 797 O O . VAL A 1 100 ? 6.387 -13.038 -19.825 1.00 81.94 100 VAL A O 1
ATOM 800 N N . THR A 1 101 ? 6.650 -12.764 -17.620 1.00 83.56 101 THR A N 1
ATOM 801 C CA . THR A 1 101 ? 5.346 -13.290 -17.218 1.00 83.56 101 THR A CA 1
ATOM 802 C C . THR A 1 101 ? 4.502 -12.124 -16.713 1.00 83.56 101 THR A C 1
ATOM 804 O O . THR A 1 101 ? 4.713 -11.669 -15.587 1.00 83.56 101 THR A O 1
ATOM 807 N N . PRO A 1 102 ? 3.592 -11.575 -17.533 1.00 84.75 102 PRO A N 1
ATOM 808 C CA . PRO A 1 102 ? 2.644 -10.576 -17.079 1.00 84.75 102 PRO A CA 1
ATOM 809 C C . PRO A 1 102 ? 1.638 -11.239 -16.135 1.00 84.75 102 PRO A C 1
ATOM 811 O O . PRO A 1 102 ? 0.907 -12.149 -16.517 1.00 84.75 102 PRO A O 1
ATOM 814 N N . ILE A 1 103 ? 1.619 -10.783 -14.889 1.00 83.31 103 ILE A N 1
ATOM 815 C CA . ILE A 1 103 ? 0.701 -11.226 -13.846 1.00 83.31 103 ILE A CA 1
ATOM 816 C C . ILE A 1 103 ? -0.210 -10.046 -13.529 1.00 83.31 103 ILE A C 1
ATOM 818 O O . ILE A 1 103 ? 0.225 -9.052 -12.943 1.00 83.31 103 ILE A O 1
ATOM 822 N N . LEU A 1 104 ? -1.476 -10.152 -13.922 1.00 80.00 104 LEU A N 1
ATOM 823 C CA . LEU A 1 104 ? -2.491 -9.169 -13.564 1.00 80.00 104 LEU A CA 1
ATOM 824 C C . LEU A 1 104 ? -2.821 -9.341 -12.074 1.00 80.00 104 LEU A C 1
ATOM 826 O O . LEU A 1 104 ? -3.435 -10.331 -11.682 1.00 80.00 104 LEU A O 1
ATOM 830 N N . ARG A 1 105 ? -2.348 -8.416 -11.229 1.00 74.50 105 ARG A N 1
ATOM 831 C CA . ARG A 1 105 ? -2.572 -8.442 -9.770 1.00 74.50 105 ARG A CA 1
ATOM 832 C C . ARG A 1 105 ? -3.945 -7.880 -9.397 1.00 74.50 105 ARG A C 1
ATOM 834 O O . ARG A 1 105 ? -4.540 -8.291 -8.409 1.00 74.50 105 ARG A O 1
ATOM 841 N N . SER A 1 106 ? -4.440 -6.941 -10.194 1.00 70.75 106 SER A N 1
ATOM 842 C CA . SER A 1 106 ? -5.778 -6.352 -10.112 1.00 70.75 106 SER A CA 1
ATOM 843 C C . SER A 1 106 ? -6.141 -5.776 -11.490 1.00 70.75 106 SER A C 1
ATOM 845 O O . SER A 1 106 ? -5.250 -5.697 -12.340 1.00 70.75 106 SER A O 1
ATOM 847 N N . PRO A 1 107 ? -7.388 -5.325 -11.739 1.00 75.12 107 PRO A N 1
ATOM 848 C CA . PRO A 1 107 ? -7.782 -4.771 -13.039 1.00 75.12 107 PRO A CA 1
ATOM 849 C C . PRO A 1 107 ? -6.862 -3.664 -13.580 1.00 75.12 107 PRO A C 1
ATOM 851 O O . PRO A 1 107 ? -6.754 -3.513 -14.789 1.00 75.12 107 PRO A O 1
ATOM 854 N N . ASN A 1 108 ? -6.172 -2.931 -12.697 1.00 77.25 108 ASN A N 1
ATOM 855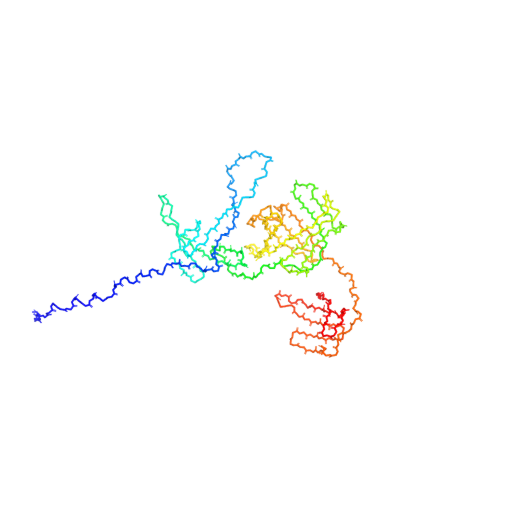 C CA . ASN A 1 108 ? -5.328 -1.790 -13.065 1.00 77.25 108 ASN A CA 1
ATOM 856 C C . ASN A 1 108 ? -3.843 -1.988 -12.718 1.00 77.25 108 ASN A C 1
ATOM 858 O O . ASN A 1 108 ? -3.075 -1.030 -12.753 1.00 77.25 108 ASN A O 1
ATOM 862 N N . ILE A 1 109 ? -3.423 -3.198 -12.334 1.00 78.12 109 ILE A N 1
ATOM 863 C CA . ILE A 1 109 ? -2.045 -3.449 -11.896 1.00 78.12 109 ILE A CA 1
ATOM 864 C C . ILE A 1 109 ? -1.505 -4.674 -12.578 1.00 78.12 109 ILE A C 1
ATOM 866 O O . ILE A 1 109 ? -1.935 -5.806 -12.334 1.00 78.12 109 ILE A O 1
ATOM 870 N N . LEU A 1 110 ? -0.469 -4.427 -13.359 1.00 84.06 110 LEU A N 1
ATOM 871 C CA . LEU A 1 110 ? 0.269 -5.461 -14.030 1.00 84.06 110 LEU A CA 1
ATOM 872 C C . LEU A 1 110 ? 1.656 -5.583 -13.414 1.00 84.06 110 LEU A C 1
ATOM 874 O O . LEU A 1 110 ? 2.469 -4.664 -13.483 1.00 84.06 110 LEU A O 1
ATOM 878 N N . GLN A 1 111 ? 1.942 -6.746 -12.839 1.00 81.50 111 GLN A N 1
ATOM 879 C CA . GLN A 1 111 ? 3.302 -7.108 -12.480 1.00 81.50 111 GLN A CA 1
ATOM 880 C C . GLN A 1 111 ? 3.944 -7.829 -13.662 1.00 81.50 111 GLN A C 1
ATOM 882 O O . GLN A 1 111 ? 3.492 -8.893 -14.071 1.00 81.50 111 GLN A O 1
ATOM 887 N N . LEU A 1 112 ? 5.038 -7.284 -14.184 1.00 81.62 112 LEU A N 1
ATOM 888 C CA . LEU A 1 112 ? 5.860 -7.963 -15.182 1.00 81.62 112 LEU A CA 1
ATOM 889 C C . LEU A 1 112 ? 6.936 -8.781 -14.461 1.00 81.62 112 LEU A C 1
ATOM 891 O O . LEU A 1 112 ? 8.018 -8.282 -14.150 1.00 81.62 112 LEU A O 1
ATOM 895 N N . ALA A 1 113 ? 6.619 -10.037 -14.143 1.00 69.69 113 ALA A N 1
ATOM 896 C CA . ALA A 1 113 ? 7.554 -10.933 -13.481 1.00 69.69 113 ALA A CA 1
ATOM 897 C C . ALA A 1 113 ? 8.582 -11.463 -14.490 1.00 69.69 113 ALA A C 1
ATOM 899 O O . ALA A 1 113 ? 8.252 -12.169 -15.442 1.00 69.69 113 ALA A O 1
ATOM 900 N N . HIS A 1 114 ? 9.849 -11.148 -14.260 1.00 65.94 114 HIS A N 1
ATOM 901 C CA . HIS A 1 114 ? 10.958 -11.939 -14.790 1.00 65.94 114 HIS A CA 1
ATOM 902 C C . HIS A 1 114 ? 11.070 -13.161 -13.891 1.00 65.94 114 HIS A C 1
ATOM 904 O O . HIS A 1 114 ? 10.839 -12.987 -12.702 1.00 65.94 114 HIS A O 1
ATOM 910 N N . GLN A 1 115 ? 11.340 -14.358 -14.426 1.00 42.44 115 GLN A N 1
ATOM 911 C CA . GLN A 1 115 ? 11.258 -15.631 -13.687 1.00 42.44 115 GLN A CA 1
ATOM 912 C C . GLN A 1 115 ? 11.714 -15.542 -12.214 1.00 42.44 115 GLN A C 1
ATOM 914 O O . GLN A 1 115 ? 12.879 -15.766 -11.907 1.00 42.44 115 GLN A O 1
ATOM 919 N N . GLN A 1 116 ? 10.753 -15.250 -11.330 1.00 33.12 116 GLN A N 1
ATOM 920 C CA . GLN A 1 116 ? 10.657 -15.679 -9.946 1.00 33.12 116 GLN A CA 1
ATOM 921 C C . GLN A 1 116 ? 9.210 -15.455 -9.460 1.00 33.12 116 GLN A C 1
ATOM 923 O O . GLN A 1 116 ? 8.764 -14.336 -9.230 1.00 33.12 116 GLN A O 1
ATOM 928 N N . GLU A 1 117 ? 8.505 -16.586 -9.393 1.00 36.62 117 GLU A N 1
ATOM 929 C CA . GLU A 1 117 ? 7.324 -16.932 -8.588 1.00 36.62 117 GLU A CA 1
ATOM 930 C C . GLU A 1 117 ? 5.996 -16.165 -8.781 1.00 36.62 117 GLU A C 1
ATOM 932 O O . GLU A 1 117 ? 5.806 -14.994 -8.451 1.00 36.62 117 GLU A O 1
ATOM 937 N N . ALA A 1 118 ? 5.029 -16.930 -9.300 1.00 36.28 118 ALA A N 1
ATOM 938 C CA . ALA A 1 118 ? 3.642 -16.576 -9.537 1.00 36.28 118 ALA A CA 1
ATOM 939 C C . ALA A 1 118 ? 2.758 -16.988 -8.351 1.00 36.28 118 ALA A C 1
ATOM 941 O O . ALA A 1 118 ? 2.906 -18.090 -7.832 1.00 36.28 118 ALA A O 1
ATOM 942 N N . ASN A 1 119 ? 1.849 -16.090 -7.960 1.00 37.00 119 ASN A N 1
ATOM 943 C CA . ASN A 1 119 ? 0.468 -16.346 -7.519 1.00 37.00 119 ASN A CA 1
ATOM 944 C C . ASN A 1 119 ? -0.098 -15.033 -6.968 1.00 37.00 119 ASN A C 1
ATOM 946 O O . ASN A 1 119 ? 0.479 -14.444 -6.052 1.00 37.00 119 ASN A O 1
ATOM 950 N N . ALA A 1 120 ? -1.177 -14.535 -7.571 1.00 40.81 120 ALA A N 1
ATOM 951 C CA . ALA A 1 120 ? -1.785 -13.249 -7.254 1.00 40.81 120 ALA A CA 1
ATOM 952 C C . ALA A 1 120 ? -3.258 -13.400 -6.906 1.00 40.81 120 ALA A C 1
ATOM 954 O O . ALA A 1 120 ? -4.084 -13.590 -7.792 1.00 40.81 120 ALA A O 1
ATOM 955 N N . GLU A 1 121 ? -3.568 -13.278 -5.625 1.00 42.84 121 GLU A N 1
ATOM 956 C CA . GLU A 1 121 ? -4.910 -12.942 -5.162 1.00 42.84 121 GLU A CA 1
ATOM 957 C C . GLU A 1 121 ? -5.092 -11.412 -5.152 1.00 42.84 121 GLU A C 1
ATOM 959 O O . GLU A 1 121 ? -4.089 -10.684 -5.137 1.00 42.84 121 GLU A O 1
ATOM 964 N N . PRO A 1 122 ? -6.341 -10.905 -5.176 1.00 44.16 122 PRO A N 1
ATOM 965 C CA . PRO A 1 122 ? -6.625 -9.482 -4.998 1.00 44.16 122 PRO A CA 1
ATOM 966 C C . PRO A 1 122 ? -5.909 -8.924 -3.760 1.00 44.16 122 PRO A C 1
ATOM 968 O O . PRO A 1 122 ? -5.886 -9.548 -2.700 1.00 44.16 122 PRO A O 1
ATOM 971 N N . ALA A 1 123 ? -5.298 -7.748 -3.905 1.00 55.66 123 ALA A N 1
ATOM 972 C CA . ALA A 1 123 ? -4.431 -7.173 -2.886 1.00 55.66 123 ALA A CA 1
ATOM 973 C C . ALA A 1 123 ? -5.215 -6.666 -1.668 1.00 55.66 123 ALA A C 1
ATOM 975 O O . ALA A 1 123 ? -5.692 -5.535 -1.628 1.00 55.66 123 ALA A O 1
ATOM 976 N N . LEU A 1 124 ? -5.322 -7.517 -0.657 1.00 64.12 124 LEU A N 1
ATOM 977 C CA . LEU A 1 124 ? -5.763 -7.138 0.679 1.00 64.12 124 LEU A CA 1
ATOM 978 C C . LEU A 1 124 ? -4.650 -6.352 1.386 1.00 64.12 124 LEU A C 1
ATOM 980 O O . LEU A 1 124 ? -3.463 -6.600 1.157 1.00 64.12 124 LEU A O 1
ATOM 984 N N . CYS A 1 125 ? -5.017 -5.461 2.310 1.00 66.38 125 CYS A N 1
ATOM 985 C CA . CYS A 1 125 ? -4.032 -4.798 3.173 1.00 66.38 125 CYS A CA 1
ATOM 986 C C . CYS A 1 125 ? -3.366 -5.772 4.173 1.00 66.38 125 CYS A C 1
ATOM 988 O O . CYS A 1 125 ? -2.335 -5.443 4.754 1.00 66.38 125 CYS A O 1
ATOM 990 N N . HIS A 1 126 ? -3.910 -6.992 4.326 1.00 69.25 126 HIS A N 1
ATOM 991 C CA . HIS A 1 126 ? -3.441 -8.064 5.223 1.00 69.25 126 HIS A CA 1
ATOM 992 C C . HIS A 1 126 ? -3.467 -7.734 6.724 1.00 69.25 126 HIS A C 1
ATOM 994 O O . HIS A 1 126 ? -2.788 -8.390 7.513 1.00 69.25 126 HIS A O 1
ATOM 1000 N N . PHE A 1 127 ? -4.283 -6.764 7.115 1.00 69.00 127 PHE A N 1
ATOM 1001 C CA . PHE A 1 127 ? -4.711 -6.520 8.487 1.00 69.00 127 PHE A CA 1
ATOM 1002 C C . PHE A 1 127 ? -6.125 -5.943 8.433 1.00 69.00 127 PHE A C 1
ATOM 1004 O O . PHE A 1 127 ? -6.450 -5.237 7.477 1.00 69.00 127 PHE A O 1
ATOM 1011 N N . ASP A 1 128 ? -6.948 -6.256 9.432 1.00 72.75 128 ASP A N 1
ATOM 1012 C CA . ASP A 1 128 ? -8.347 -5.838 9.501 1.00 72.75 128 ASP A CA 1
ATOM 1013 C C . ASP A 1 128 ? -8.679 -5.290 10.887 1.00 72.75 128 ASP A C 1
ATOM 1015 O O . ASP A 1 128 ? -8.238 -5.834 11.900 1.00 72.75 128 ASP A O 1
ATOM 1019 N N . GLY A 1 129 ? -9.471 -4.218 10.932 1.00 76.69 129 GLY A N 1
ATOM 1020 C CA . GLY A 1 129 ? -9.978 -3.644 12.173 1.00 76.69 129 GLY A CA 1
ATOM 1021 C C . GLY A 1 129 ? -9.886 -2.124 12.247 1.00 76.69 129 GLY A C 1
ATOM 1022 O O . GLY A 1 129 ? -9.780 -1.421 11.238 1.00 76.69 129 GLY A O 1
ATOM 1023 N N . ARG A 1 130 ? -9.962 -1.626 13.484 1.00 83.62 130 ARG A N 1
ATOM 1024 C CA . ARG A 1 130 ? -9.808 -0.217 13.852 1.00 83.62 130 ARG A CA 1
ATOM 1025 C C . ARG A 1 130 ? -8.615 -0.084 14.790 1.00 83.62 130 ARG A C 1
ATOM 1027 O O . ARG A 1 130 ? -8.531 -0.776 15.804 1.00 83.62 130 ARG A O 1
ATOM 1034 N N . PHE A 1 131 ? -7.724 0.832 14.457 1.00 89.81 131 PHE A N 1
ATOM 1035 C CA . PHE A 1 131 ? -6.438 1.001 15.107 1.00 89.81 131 PHE A CA 1
ATOM 1036 C C . PHE A 1 131 ? -6.242 2.454 15.525 1.00 89.81 131 PHE A C 1
ATOM 1038 O O . PHE A 1 131 ? -6.619 3.366 14.791 1.00 89.81 131 PHE A O 1
ATOM 1045 N N . ALA A 1 132 ? -5.645 2.653 16.696 1.00 93.00 132 ALA A N 1
ATOM 1046 C CA . ALA A 1 132 ? -5.047 3.919 17.075 1.00 93.00 132 ALA A CA 1
ATOM 1047 C C . ALA A 1 132 ? -3.751 4.083 16.278 1.00 93.00 132 ALA A C 1
ATOM 1049 O O . ALA A 1 132 ? -3.021 3.104 16.075 1.00 93.00 132 ALA A O 1
ATOM 1050 N N . LEU A 1 133 ? -3.511 5.298 15.797 1.00 95.19 133 LEU A N 1
ATOM 1051 C CA . LEU A 1 133 ? -2.399 5.623 14.918 1.00 95.19 133 LEU A CA 1
ATOM 1052 C C . LEU A 1 133 ? -1.358 6.458 15.654 1.00 95.19 133 LEU A C 1
ATOM 1054 O O . LEU A 1 133 ? -1.641 7.566 16.099 1.00 95.19 133 LEU A O 1
ATOM 1058 N N . GLU A 1 134 ? -0.134 5.952 15.670 1.00 96.25 134 GLU A N 1
ATOM 1059 C CA . GLU A 1 134 ? 1.073 6.751 15.853 1.00 96.25 134 GLU A CA 1
ATOM 1060 C C . GLU A 1 134 ? 1.770 6.891 14.496 1.00 96.25 134 GLU A C 1
ATOM 1062 O O . GLU A 1 134 ? 1.904 5.919 13.743 1.00 96.25 134 GLU A O 1
ATOM 1067 N N . TYR A 1 135 ? 2.175 8.114 14.177 1.00 95.25 135 TYR A N 1
ATOM 1068 C CA . TYR A 1 135 ? 2.709 8.506 12.878 1.00 95.25 135 TYR A CA 1
ATOM 1069 C C . TYR A 1 135 ? 4.031 9.245 13.058 1.00 95.25 135 TYR A C 1
ATOM 1071 O O . TYR A 1 135 ? 4.118 10.168 13.866 1.00 95.25 135 TYR A O 1
ATOM 1079 N N . ASP A 1 136 ? 5.031 8.877 12.262 1.00 93.81 136 ASP A N 1
ATOM 1080 C CA . ASP A 1 136 ? 6.333 9.542 12.235 1.00 93.81 136 ASP A CA 1
ATOM 1081 C C . ASP A 1 136 ? 6.834 9.699 10.794 1.00 93.81 136 ASP A C 1
ATOM 1083 O O . ASP A 1 136 ? 6.941 8.716 10.048 1.00 93.81 136 ASP A O 1
ATOM 1087 N N . LEU A 1 137 ? 7.156 10.936 10.407 1.00 91.06 137 LEU A N 1
ATOM 1088 C CA . LEU A 1 137 ? 7.789 11.250 9.129 1.00 91.06 137 LEU A CA 1
ATOM 1089 C C . LEU A 1 137 ? 9.282 11.508 9.327 1.00 91.06 137 LEU A C 1
ATOM 1091 O O . LEU A 1 137 ? 9.690 12.538 9.870 1.00 91.06 137 LEU A O 1
ATOM 1095 N N . LYS A 1 138 ? 10.128 10.614 8.813 1.00 85.19 138 LYS A N 1
ATOM 1096 C CA . LYS A 1 138 ? 11.573 10.752 8.990 1.00 85.19 138 LYS A CA 1
ATOM 1097 C C . LYS A 1 138 ? 12.109 11.963 8.236 1.00 85.19 138 LYS A C 1
ATOM 1099 O O . LYS A 1 138 ? 11.952 12.093 7.024 1.00 85.19 138 LYS A O 1
ATOM 1104 N N . GLY A 1 139 ? 12.841 12.807 8.959 1.00 78.81 139 GLY A N 1
ATOM 1105 C CA . GLY A 1 139 ? 13.474 14.007 8.410 1.00 78.81 139 GLY A CA 1
ATOM 1106 C C . GLY A 1 139 ? 12.601 15.263 8.455 1.00 78.81 139 GLY A C 1
ATOM 1107 O O . GLY A 1 139 ? 13.036 16.298 7.957 1.00 78.81 139 GLY A O 1
ATOM 1108 N N . ALA A 1 140 ? 11.417 15.197 9.071 1.00 81.31 140 ALA A N 1
ATOM 1109 C CA . ALA A 1 140 ? 10.568 16.349 9.360 1.00 81.31 140 ALA A CA 1
ATOM 1110 C C . ALA A 1 140 ? 10.070 16.304 10.815 1.00 81.31 140 ALA A C 1
ATOM 1112 O O . ALA A 1 140 ? 9.968 15.237 11.407 1.00 81.31 140 ALA A O 1
ATOM 1113 N N . GLU A 1 141 ? 9.695 17.451 11.387 1.00 83.00 141 GLU A N 1
ATOM 1114 C CA . GLU A 1 141 ? 9.010 17.522 12.695 1.00 83.00 141 GLU A CA 1
ATOM 1115 C C . GLU A 1 141 ? 7.491 17.263 12.550 1.00 83.00 141 GLU A C 1
ATOM 1117 O O . GLU A 1 141 ? 6.650 17.923 13.164 1.00 83.00 141 GLU A O 1
ATOM 1122 N N . LEU A 1 142 ? 7.124 16.319 11.676 1.00 87.19 142 LEU A N 1
ATOM 1123 C CA . LEU A 1 142 ? 5.740 15.940 11.392 1.00 87.19 142 LEU A CA 1
ATOM 1124 C C . LEU A 1 142 ? 5.446 14.580 12.023 1.00 87.19 142 LEU A C 1
ATOM 1126 O O . LEU A 1 142 ? 5.911 13.556 11.526 1.00 87.19 142 LEU A O 1
ATOM 1130 N N . ASN A 1 143 ? 4.686 14.580 13.117 1.00 92.62 143 ASN A N 1
ATOM 1131 C CA . ASN A 1 143 ? 4.384 13.386 13.899 1.00 92.62 143 ASN A CA 1
ATOM 1132 C C . ASN A 1 143 ? 2.978 13.438 14.522 1.00 92.62 143 ASN A C 1
ATOM 1134 O O . ASN A 1 143 ? 2.349 14.498 14.613 1.00 92.62 143 ASN A O 1
ATOM 1138 N N . CYS A 1 144 ? 2.493 12.266 14.929 1.00 93.81 144 CYS A N 1
ATOM 1139 C CA . CYS A 1 144 ? 1.300 12.097 15.750 1.00 93.81 144 CYS A CA 1
ATOM 1140 C C . CYS A 1 144 ? 1.565 11.039 16.817 1.00 93.81 144 CYS A C 1
ATOM 1142 O O . CYS A 1 144 ? 1.930 9.908 16.488 1.00 93.81 144 CYS A O 1
ATOM 1144 N N . ASP A 1 145 ? 1.302 11.383 18.073 1.00 93.81 145 ASP A N 1
ATOM 1145 C CA . ASP A 1 145 ? 1.388 10.440 19.184 1.00 93.81 145 ASP A CA 1
ATOM 1146 C C . ASP A 1 145 ? 0.193 9.473 19.196 1.00 93.81 145 ASP A C 1
ATOM 1148 O O . ASP A 1 145 ? -0.898 9.791 18.714 1.00 93.81 145 ASP A O 1
ATOM 1152 N N . MET A 1 146 ? 0.371 8.309 19.826 1.00 91.19 146 MET A N 1
ATOM 1153 C CA . MET A 1 146 ? -0.663 7.266 19.939 1.00 91.19 146 MET A CA 1
ATOM 1154 C C . MET A 1 146 ? -1.967 7.758 20.599 1.00 91.19 146 MET A C 1
ATOM 1156 O O . MET A 1 146 ? -3.050 7.268 20.283 1.00 91.19 146 MET A O 1
ATOM 1160 N N . ASP A 1 147 ? -1.874 8.745 21.494 1.00 87.88 147 ASP A N 1
ATOM 1161 C CA . ASP A 1 147 ? -3.009 9.300 22.247 1.00 87.88 147 ASP A CA 1
ATOM 1162 C C . ASP A 1 147 ? -3.633 10.539 21.576 1.00 87.88 147 ASP A C 1
ATOM 1164 O O . ASP A 1 147 ? -4.536 11.169 22.129 1.00 87.88 147 ASP A O 1
ATOM 1168 N N . SER A 1 148 ? -3.182 10.893 20.368 1.00 88.88 148 SER A N 1
ATOM 1169 C CA . SER A 1 148 ? -3.667 12.060 19.613 1.00 88.88 148 SER A CA 1
ATOM 1170 C C . SER A 1 148 ? -5.148 11.954 19.205 1.00 88.88 148 SER A C 1
ATOM 1172 O O . SER A 1 148 ? -5.807 12.956 18.914 1.00 88.88 148 SER A O 1
ATOM 1174 N N . GLY A 1 149 ? -5.702 10.737 19.235 1.00 88.81 149 GLY A N 1
ATOM 1175 C CA . GLY A 1 149 ? -7.032 10.415 18.715 1.00 88.81 149 GLY A CA 1
ATOM 1176 C C . GLY A 1 149 ? -7.030 10.106 17.216 1.00 88.81 149 GLY A C 1
ATOM 1177 O O . GLY A 1 149 ? -8.101 9.913 16.637 1.00 88.81 149 GLY A O 1
ATOM 1178 N N . SER A 1 150 ? -5.847 10.052 16.596 1.00 94.62 150 SER A N 1
ATOM 1179 C CA . SER A 1 150 ? -5.672 9.612 15.215 1.00 94.62 150 SER A CA 1
ATOM 1180 C C . SER A 1 150 ? -6.001 8.126 15.071 1.00 94.62 150 SER A C 1
ATOM 1182 O O . SER A 1 150 ? -5.661 7.307 15.930 1.00 94.62 150 SER A O 1
ATOM 1184 N N . GLU A 1 151 ? -6.665 7.761 13.977 1.00 93.31 151 GLU A N 1
ATOM 1185 C CA . GLU A 1 151 ? -7.145 6.397 13.755 1.00 93.31 151 GLU A CA 1
ATOM 1186 C C . GLU A 1 151 ? -6.928 5.914 12.322 1.00 93.31 151 GLU A C 1
ATOM 1188 O O . GLU A 1 151 ? -7.003 6.682 11.362 1.00 93.31 151 GLU A O 1
ATOM 1193 N N . VAL A 1 152 ? -6.719 4.605 12.182 1.00 91.38 152 VAL A N 1
ATOM 1194 C CA . VAL A 1 152 ? -6.760 3.898 10.900 1.00 91.38 152 VAL A CA 1
ATOM 1195 C C . VAL A 1 152 ? -7.795 2.795 10.983 1.00 91.38 152 VAL A C 1
ATOM 1197 O O . VAL A 1 152 ? -7.817 2.023 11.940 1.00 91.38 152 VAL A O 1
ATOM 1200 N N . HIS A 1 153 ? -8.646 2.678 9.971 1.00 84.69 153 HIS A N 1
ATOM 1201 C CA . HIS A 1 153 ? -9.564 1.553 9.879 1.00 84.69 153 HIS A CA 1
ATOM 1202 C C . HIS A 1 153 ? -9.805 1.124 8.440 1.00 84.69 153 HIS A C 1
ATOM 1204 O O . HIS A 1 153 ? -9.758 1.928 7.511 1.00 84.69 153 HIS A O 1
ATOM 1210 N N . ASN A 1 154 ? -10.156 -0.144 8.264 1.00 77.44 154 ASN A N 1
ATOM 1211 C CA . ASN A 1 154 ? -10.536 -0.703 6.968 1.00 77.44 154 ASN A CA 1
ATOM 1212 C C . ASN A 1 154 ? -11.946 -1.328 6.981 1.00 77.44 154 ASN A C 1
ATOM 1214 O O . ASN A 1 154 ? -12.315 -2.092 6.096 1.00 77.44 154 ASN A O 1
ATOM 1218 N N . CYS A 1 155 ? -12.779 -0.962 7.965 1.00 67.81 155 CYS A N 1
ATOM 1219 C CA . CYS A 1 155 ? -14.107 -1.554 8.173 1.00 67.81 155 CYS A CA 1
ATOM 1220 C C . CYS A 1 155 ? -15.072 -1.428 6.979 1.00 67.81 155 CYS A C 1
ATOM 1222 O O . CYS A 1 155 ? -16.018 -2.202 6.880 1.00 67.81 155 CYS A O 1
ATOM 1224 N N . GLN A 1 156 ? -14.877 -0.443 6.095 1.00 67.31 156 GLN A N 1
ATOM 1225 C CA . GLN A 1 156 ? -15.710 -0.273 4.896 1.00 67.31 156 GLN A CA 1
ATOM 1226 C C . GLN A 1 156 ? -15.266 -1.183 3.741 1.00 67.31 156 GLN A C 1
ATOM 1228 O O . GLN A 1 156 ? -16.087 -1.585 2.920 1.00 67.31 156 GLN A O 1
ATOM 1233 N N . SER A 1 157 ? -13.969 -1.490 3.661 1.00 64.12 157 SER A N 1
ATOM 1234 C CA . SER A 1 157 ? -13.373 -2.343 2.637 1.00 64.12 157 SER A CA 1
ATOM 1235 C C . SER A 1 157 ? -11.998 -2.813 3.101 1.00 64.12 157 SER A C 1
ATOM 1237 O O . SER A 1 157 ? -11.133 -1.992 3.393 1.00 64.12 157 SER A O 1
ATOM 1239 N N . SER A 1 158 ? -11.746 -4.120 3.048 1.00 66.50 158 SER A N 1
ATOM 1240 C CA . SER A 1 158 ? -10.438 -4.716 3.369 1.00 66.50 158 SER A CA 1
ATOM 1241 C C . SER A 1 158 ? -9.297 -4.286 2.427 1.00 66.50 158 SER A C 1
ATOM 1243 O O . SER A 1 158 ? -8.127 -4.578 2.680 1.00 66.50 158 SER A O 1
ATOM 1245 N N . SER A 1 159 ? -9.632 -3.580 1.341 1.00 66.75 159 SER A N 1
ATOM 1246 C CA . SER A 1 159 ? -8.691 -3.000 0.373 1.00 66.75 159 SER A CA 1
ATOM 1247 C C . SER A 1 159 ? -8.494 -1.487 0.512 1.00 66.75 159 SER A C 1
ATOM 1249 O O . SER A 1 159 ? -7.747 -0.909 -0.273 1.00 66.75 159 SER A O 1
ATOM 1251 N N . ILE A 1 160 ? -9.154 -0.821 1.465 1.00 78.75 160 ILE A N 1
ATOM 1252 C CA . ILE A 1 160 ? -9.039 0.631 1.664 1.00 78.75 160 ILE A CA 1
ATOM 1253 C C . ILE A 1 160 ? -8.743 0.918 3.133 1.00 78.75 160 ILE A C 1
ATOM 1255 O O . ILE A 1 160 ? -9.510 0.550 4.019 1.00 78.75 160 ILE A O 1
ATOM 1259 N N . LEU A 1 161 ? -7.650 1.630 3.378 1.00 86.44 161 LEU A N 1
ATOM 1260 C CA . LEU A 1 161 ? -7.295 2.177 4.678 1.00 86.44 161 LEU A CA 1
ATOM 1261 C C . LEU A 1 161 ? -7.806 3.612 4.747 1.00 86.44 161 LEU A C 1
ATOM 1263 O O . LEU A 1 161 ? -7.303 4.489 4.046 1.00 86.44 161 LEU A O 1
ATOM 1267 N N . ALA A 1 162 ? -8.804 3.849 5.588 1.00 90.19 162 ALA A N 1
ATOM 1268 C CA . ALA A 1 162 ? -9.205 5.194 5.962 1.00 90.19 162 ALA A CA 1
ATOM 1269 C C . ALA A 1 162 ? -8.317 5.651 7.120 1.00 90.19 162 ALA A C 1
ATOM 1271 O O . ALA A 1 162 ? -8.273 4.990 8.159 1.00 90.19 162 ALA A O 1
ATOM 1272 N N . VAL A 1 163 ? -7.608 6.758 6.924 1.00 93.31 163 VAL A N 1
ATOM 1273 C CA . VAL A 1 163 ? -6.666 7.333 7.885 1.00 93.31 163 VAL A CA 1
ATOM 1274 C C . VAL A 1 163 ? -7.208 8.688 8.313 1.00 93.31 163 VAL A C 1
ATOM 1276 O O . VAL A 1 163 ? -7.526 9.520 7.465 1.00 93.31 163 VAL A O 1
ATOM 1279 N N . LYS A 1 164 ? -7.323 8.911 9.620 1.00 94.56 164 LYS A N 1
ATOM 1280 C CA . LYS A 1 164 ? -7.751 10.191 10.185 1.00 94.56 164 LYS A CA 1
ATOM 1281 C C . LYS A 1 164 ? -6.686 10.699 11.128 1.00 94.56 164 LYS A C 1
ATOM 1283 O O . LYS A 1 164 ? -6.398 10.055 12.136 1.00 94.56 164 LYS A O 1
ATOM 1288 N N . PHE A 1 165 ? -6.148 11.863 10.810 1.00 94.50 165 PHE A N 1
ATOM 1289 C CA . PHE A 1 165 ? -5.188 12.557 11.648 1.00 94.50 165 PHE A CA 1
ATOM 1290 C C . PHE A 1 165 ? -5.913 13.573 12.519 1.00 94.50 165 PHE A C 1
ATOM 1292 O O . PHE A 1 165 ? -6.704 14.380 12.021 1.00 94.50 165 PHE A O 1
ATOM 1299 N N . ARG A 1 166 ? -5.675 13.504 13.827 1.00 96.12 166 ARG A N 1
ATOM 1300 C CA . ARG A 1 166 ? -6.277 14.380 14.833 1.00 96.12 166 ARG A CA 1
ATOM 1301 C C . ARG A 1 166 ? -5.210 14.814 15.820 1.00 96.12 166 ARG A C 1
ATOM 1303 O O . ARG A 1 166 ? -4.456 13.967 16.278 1.00 96.12 166 ARG A O 1
ATOM 1310 N N . ASN A 1 167 ? -5.169 16.102 16.162 1.00 93.50 167 ASN A N 1
ATOM 1311 C CA . ASN A 1 167 ? -4.254 16.669 17.163 1.00 93.50 167 ASN A CA 1
ATOM 1312 C C . ASN A 1 167 ? -2.773 16.299 16.941 1.00 93.50 167 ASN A C 1
ATOM 1314 O O . ASN A 1 167 ? -2.044 16.011 17.892 1.00 93.50 167 ASN A O 1
ATOM 1318 N N . CYS A 1 168 ? -2.336 16.284 15.685 1.00 92.69 168 CYS A N 1
ATOM 1319 C CA . CYS A 1 168 ? -0.944 16.049 15.313 1.00 92.69 168 CYS A CA 1
ATOM 1320 C C . CYS A 1 168 ? -0.136 17.357 15.321 1.00 92.69 168 CYS A C 1
ATOM 1322 O O . CYS A 1 168 ? -0.677 18.438 15.560 1.00 92.69 168 CYS A O 1
ATOM 1324 N N . SER A 1 169 ? 1.157 17.297 14.983 1.00 92.69 169 SER A N 1
ATOM 1325 C CA . SER A 1 169 ? 1.963 18.513 14.769 1.00 92.69 169 SER A CA 1
ATOM 1326 C C . SER A 1 169 ? 1.558 19.324 13.520 1.00 92.69 169 SER A C 1
ATOM 1328 O O . SER A 1 169 ? 2.109 20.393 13.255 1.00 92.69 169 SER A O 1
ATOM 1330 N N . PHE A 1 170 ? 0.569 18.841 12.766 1.00 91.38 170 PHE A N 1
ATOM 1331 C CA . PHE A 1 170 ? -0.012 19.441 11.568 1.00 91.38 170 PHE A CA 1
ATOM 1332 C C . PHE A 1 170 ? -1.553 19.451 11.651 1.00 91.38 170 PHE A C 1
ATOM 1334 O O . PHE A 1 170 ? -2.119 18.767 12.504 1.00 91.38 170 PHE A O 1
ATOM 1341 N N . PRO A 1 171 ? -2.250 20.226 10.792 1.00 91.69 171 PRO A N 1
ATOM 1342 C CA . PRO A 1 171 ? -3.707 20.332 10.830 1.00 91.69 171 PRO A CA 1
ATOM 1343 C C . PRO A 1 171 ? -4.416 18.992 10.637 1.00 91.69 171 PRO A C 1
ATOM 1345 O O . PRO A 1 171 ? -3.980 18.169 9.836 1.00 91.69 171 PRO A O 1
ATOM 1348 N N . ASP A 1 172 ? -5.550 18.823 11.312 1.00 92.94 172 ASP A N 1
ATOM 1349 C CA . ASP A 1 172 ? -6.411 17.654 11.155 1.00 92.94 172 ASP A CA 1
ATOM 1350 C C . ASP A 1 172 ? -6.830 17.466 9.692 1.00 92.94 172 ASP A C 1
ATOM 1352 O O . ASP A 1 172 ? -7.355 18.385 9.053 1.00 92.94 172 ASP A O 1
ATOM 1356 N N . PHE A 1 173 ? -6.643 16.254 9.176 1.00 92.62 173 PHE A N 1
ATOM 1357 C CA . PHE A 1 173 ? -7.114 15.870 7.852 1.00 92.62 173 PHE A CA 1
ATOM 1358 C C . PHE A 1 173 ? -7.421 14.376 7.787 1.00 92.62 173 PHE A C 1
ATOM 1360 O O . PHE A 1 173 ? -6.937 13.579 8.596 1.00 92.62 173 PHE A O 1
ATOM 1367 N N . ASP A 1 174 ? -8.241 14.012 6.808 1.00 91.38 174 ASP A N 1
ATOM 1368 C CA . ASP A 1 174 ? -8.618 12.633 6.527 1.00 91.38 174 ASP A CA 1
ATOM 1369 C C . ASP A 1 174 ? -8.090 12.269 5.147 1.00 91.38 174 ASP A C 1
ATOM 1371 O O . ASP A 1 174 ? -8.166 13.073 4.221 1.00 91.38 174 ASP A O 1
ATOM 1375 N N . MET A 1 175 ? -7.576 11.054 5.000 1.00 91.06 175 MET A N 1
ATOM 1376 C CA . MET A 1 175 ? -7.138 10.538 3.711 1.00 91.06 175 MET A CA 1
ATOM 1377 C C . MET A 1 175 ? -7.494 9.064 3.560 1.00 91.06 175 MET A C 1
ATOM 1379 O O . MET A 1 175 ? -7.824 8.367 4.524 1.00 91.06 175 MET A O 1
ATOM 1383 N N . SER A 1 176 ? -7.412 8.574 2.326 1.00 88.44 176 SER A N 1
ATOM 1384 C CA . SER A 1 176 ? -7.647 7.167 2.021 1.00 88.44 176 SER A CA 1
ATOM 1385 C C . SER A 1 176 ? -6.484 6.579 1.230 1.00 88.44 176 SER A C 1
ATOM 1387 O O . SER A 1 176 ? -6.020 7.155 0.248 1.00 88.44 176 SER A O 1
ATOM 1389 N N . LEU A 1 177 ? -6.004 5.421 1.677 1.00 87.50 177 LEU A N 1
ATOM 1390 C CA . LEU A 1 177 ? -4.982 4.642 0.992 1.00 87.50 177 LEU A CA 1
ATOM 1391 C C . LEU A 1 177 ? -5.612 3.357 0.488 1.00 87.50 177 LEU A C 1
ATOM 1393 O O . LEU A 1 177 ? -6.060 2.513 1.261 1.00 87.50 177 LEU A O 1
ATOM 1397 N N . LYS A 1 178 ? -5.627 3.188 -0.825 1.00 81.75 178 LYS A N 1
ATOM 1398 C CA . LYS A 1 178 ? -6.119 1.968 -1.449 1.00 81.75 178 LYS A CA 1
ATOM 1399 C C . LYS A 1 178 ? -4.981 0.967 -1.542 1.00 81.75 178 LYS A C 1
ATOM 1401 O O . LYS A 1 178 ? -3.941 1.271 -2.117 1.00 81.75 178 LYS A O 1
ATOM 1406 N N . CYS A 1 179 ? -5.167 -0.220 -0.987 1.00 77.94 179 CYS A N 1
ATOM 1407 C CA . CYS A 1 179 ? -4.242 -1.332 -1.133 1.00 77.94 179 CYS A CA 1
ATOM 1408 C C . CYS A 1 179 ? -4.405 -1.920 -2.528 1.00 77.94 179 CYS A C 1
ATOM 1410 O O . CYS A 1 179 ? -5.459 -2.423 -2.913 1.00 77.94 179 CYS A O 1
ATOM 1412 N N . ILE A 1 180 ? -3.340 -1.799 -3.303 1.00 74.75 180 ILE A N 1
ATOM 1413 C CA . ILE A 1 180 ? -3.312 -2.170 -4.708 1.00 74.75 180 ILE A CA 1
ATOM 1414 C C . ILE A 1 180 ? -2.399 -3.392 -4.918 1.00 74.75 180 ILE A C 1
ATOM 1416 O O . ILE A 1 180 ? -2.623 -4.188 -5.822 1.00 74.75 180 ILE A O 1
ATOM 1420 N N . GLY A 1 181 ? -1.434 -3.645 -4.029 1.00 69.81 181 GLY A N 1
ATOM 1421 C CA . GLY A 1 181 ? -0.580 -4.836 -4.082 1.00 69.81 181 GLY A CA 1
ATOM 1422 C C . GLY A 1 181 ? -0.288 -5.418 -2.703 1.00 69.81 181 GLY A C 1
ATOM 1423 O O . GLY A 1 181 ? -0.128 -4.671 -1.745 1.00 69.81 181 GLY A O 1
ATOM 1424 N N . SER A 1 182 ? -0.148 -6.741 -2.602 1.00 75.56 182 SER A N 1
ATOM 1425 C CA . SER A 1 182 ? 0.614 -7.357 -1.513 1.00 75.56 182 SER A CA 1
ATOM 1426 C C . SER A 1 182 ? 1.348 -8.602 -1.989 1.00 75.56 182 SER A C 1
ATOM 1428 O O . SER A 1 182 ? 0.819 -9.395 -2.767 1.00 75.56 182 SER A O 1
ATOM 1430 N N . PHE A 1 183 ? 2.589 -8.762 -1.536 1.00 70.81 183 PHE A N 1
ATOM 1431 C CA . PHE A 1 183 ? 3.434 -9.900 -1.872 1.00 70.81 183 PHE A CA 1
ATOM 1432 C C . PHE A 1 183 ? 4.486 -10.138 -0.785 1.00 70.81 183 PHE A C 1
ATOM 1434 O O . PHE A 1 183 ? 4.735 -9.286 0.068 1.00 70.81 183 PHE A O 1
ATOM 1441 N N . ARG A 1 184 ? 5.105 -11.320 -0.802 1.00 76.38 184 ARG A N 1
ATOM 1442 C CA . ARG A 1 184 ? 6.273 -11.616 0.035 1.00 76.38 184 ARG A CA 1
ATOM 1443 C C . ARG A 1 184 ? 7.547 -11.406 -0.779 1.00 76.38 184 ARG A C 1
ATOM 1445 O O . ARG A 1 184 ? 7.603 -11.821 -1.932 1.00 76.38 184 ARG A O 1
ATOM 1452 N N . GLY A 1 185 ? 8.538 -10.743 -0.190 1.00 66.44 185 GLY A N 1
ATOM 1453 C CA . GLY A 1 185 ? 9.867 -10.595 -0.782 1.00 66.44 185 GLY A CA 1
ATOM 1454 C C . GLY A 1 185 ? 10.716 -11.856 -0.618 1.00 66.44 185 GLY A C 1
ATOM 1455 O O . GLY A 1 185 ? 10.344 -12.789 0.094 1.00 66.44 185 GLY A O 1
ATOM 1456 N N . SER A 1 186 ? 11.900 -11.859 -1.231 1.00 69.56 186 SER A N 1
ATOM 1457 C CA . SER A 1 186 ? 12.877 -12.960 -1.148 1.00 69.56 186 SER A CA 1
ATOM 1458 C C . SER A 1 186 ? 13.356 -13.249 0.280 1.00 69.56 186 SER A C 1
ATOM 1460 O O . SER A 1 186 ? 13.716 -14.375 0.607 1.00 69.56 186 SER A O 1
ATOM 1462 N N . ASN A 1 187 ? 13.316 -12.242 1.152 1.00 72.75 187 ASN A N 1
ATOM 1463 C CA . ASN A 1 187 ? 13.619 -12.341 2.580 1.00 72.75 187 ASN A CA 1
ATOM 1464 C C . ASN A 1 187 ? 12.444 -12.876 3.429 1.00 72.75 187 ASN A C 1
ATOM 1466 O O . ASN A 1 187 ? 12.558 -12.931 4.651 1.00 72.75 187 ASN A O 1
ATOM 1470 N N . GLY A 1 188 ? 11.304 -13.215 2.816 1.00 73.25 188 GLY A N 1
ATOM 1471 C CA . GLY A 1 188 ? 10.082 -13.636 3.506 1.00 73.25 188 GLY A CA 1
ATOM 1472 C C . GLY A 1 188 ? 9.258 -12.493 4.114 1.00 73.25 188 GLY A C 1
ATOM 1473 O O . GLY A 1 188 ? 8.150 -12.740 4.595 1.00 73.25 188 GLY A O 1
ATOM 1474 N N . SER A 1 189 ? 9.749 -11.251 4.064 1.00 81.19 189 SER A N 1
ATOM 1475 C CA . SER A 1 189 ? 9.028 -10.071 4.547 1.00 81.19 189 SER A CA 1
ATOM 1476 C C . SER A 1 189 ? 7.811 -9.777 3.678 1.00 81.19 189 SER A C 1
ATOM 1478 O O . SER A 1 189 ? 7.826 -10.012 2.468 1.00 81.19 189 SER A O 1
ATOM 1480 N N . ARG A 1 190 ? 6.749 -9.243 4.285 1.00 81.00 190 ARG A N 1
ATOM 1481 C CA . ARG A 1 190 ? 5.526 -8.878 3.568 1.00 81.00 190 ARG A CA 1
ATOM 1482 C C . ARG A 1 190 ? 5.570 -7.416 3.148 1.00 81.00 190 ARG A C 1
ATOM 1484 O O . ARG A 1 190 ? 5.721 -6.533 3.986 1.00 81.00 190 ARG A O 1
ATOM 1491 N N . TYR A 1 191 ? 5.362 -7.186 1.862 1.00 83.50 191 TYR A N 1
ATOM 1492 C CA . TYR A 1 191 ? 5.226 -5.865 1.277 1.00 83.50 191 TYR A CA 1
ATOM 1493 C C . TYR A 1 191 ? 3.772 -5.630 0.873 1.00 83.50 191 TYR A C 1
ATOM 1495 O O . TYR A 1 191 ? 3.060 -6.553 0.457 1.00 83.50 191 TYR A O 1
ATOM 1503 N N . ILE A 1 192 ? 3.333 -4.390 1.016 1.00 84.56 192 ILE A N 1
ATOM 1504 C CA . ILE A 1 192 ? 2.074 -3.870 0.501 1.00 84.56 192 ILE A CA 1
ATOM 1505 C C . ILE A 1 192 ? 2.382 -2.708 -0.437 1.00 84.56 192 ILE A C 1
ATOM 1507 O O . ILE A 1 192 ? 3.397 -2.036 -0.295 1.00 84.56 192 ILE A O 1
ATOM 1511 N N . VAL A 1 193 ? 1.514 -2.467 -1.404 1.00 84.31 193 VAL A N 1
ATOM 1512 C CA . VAL A 1 193 ? 1.584 -1.300 -2.278 1.00 84.31 193 VAL A CA 1
ATOM 1513 C C . VAL A 1 193 ? 0.272 -0.569 -2.126 1.00 84.31 193 VAL A C 1
ATOM 1515 O O . VAL A 1 193 ? -0.792 -1.179 -2.268 1.00 84.31 193 VAL A O 1
ATOM 1518 N N . VAL A 1 194 ? 0.357 0.720 -1.828 1.00 85.44 194 VAL A N 1
ATOM 1519 C CA . VAL A 1 194 ? -0.802 1.582 -1.640 1.00 85.44 194 VAL A CA 1
ATOM 1520 C C . VAL A 1 194 ? -0.808 2.701 -2.671 1.00 85.44 194 VAL A C 1
ATOM 1522 O O . VAL A 1 194 ? 0.250 3.184 -3.078 1.00 85.44 194 VAL A O 1
ATOM 1525 N N . SER A 1 195 ? -2.000 3.112 -3.085 1.00 81.75 195 SER A N 1
ATOM 1526 C CA . SER A 1 195 ? -2.215 4.316 -3.882 1.00 81.75 195 SER A CA 1
ATOM 1527 C C . SER A 1 195 ? -3.029 5.328 -3.091 1.00 81.75 195 SER A C 1
ATOM 1529 O O . SER A 1 195 ? -4.057 4.969 -2.510 1.00 81.75 195 SER A O 1
ATOM 1531 N N . ASN A 1 196 ? -2.602 6.584 -3.124 1.00 83.19 196 ASN A N 1
ATOM 1532 C CA . ASN A 1 196 ? -3.419 7.714 -2.714 1.00 83.19 196 ASN A CA 1
ATOM 1533 C C . ASN A 1 196 ? -4.041 8.338 -3.970 1.00 83.19 196 ASN A C 1
ATOM 1535 O O . ASN A 1 196 ? -3.321 8.857 -4.820 1.00 83.19 196 ASN A O 1
ATOM 1539 N N . GLU A 1 197 ? -5.366 8.257 -4.109 1.00 73.94 197 GLU A N 1
ATOM 1540 C CA . GLU A 1 197 ? -6.066 8.811 -5.277 1.00 73.94 197 GLU A CA 1
ATOM 1541 C C . GLU A 1 197 ? -6.055 10.351 -5.277 1.00 73.94 197 GLU A C 1
ATOM 1543 O O . GLU A 1 197 ? -6.088 10.949 -6.347 1.00 73.94 197 GLU A O 1
ATOM 1548 N N . GLU A 1 198 ? -5.947 10.995 -4.109 1.00 76.12 198 GLU A N 1
ATOM 1549 C CA . GLU A 1 198 ? -5.936 12.459 -3.989 1.00 76.12 198 GLU A CA 1
ATOM 1550 C C . GLU A 1 198 ? -4.586 13.069 -4.385 1.00 76.12 198 GLU A C 1
ATOM 1552 O O . GLU A 1 198 ? -4.553 14.087 -5.074 1.00 76.12 198 GLU A O 1
ATOM 1557 N N . SER A 1 199 ? -3.472 12.441 -3.989 1.00 74.75 199 SER A N 1
ATOM 1558 C CA . SER A 1 199 ? -2.125 12.906 -4.358 1.00 74.75 199 SER A CA 1
ATOM 1559 C C . SER A 1 199 ? -1.576 12.276 -5.643 1.00 74.75 199 SER A C 1
ATOM 1561 O O . SER A 1 199 ? -0.503 12.661 -6.096 1.00 74.75 199 SER A O 1
ATOM 1563 N N . GLU A 1 200 ? -2.293 11.318 -6.240 1.00 73.62 200 GLU A N 1
ATOM 1564 C CA . GLU A 1 200 ? -1.830 10.480 -7.359 1.00 73.62 200 GLU A CA 1
ATOM 1565 C C . GLU A 1 200 ? -0.501 9.740 -7.087 1.00 73.62 200 GLU A C 1
ATOM 1567 O O . GLU A 1 200 ? 0.229 9.362 -8.009 1.00 73.62 200 GLU A O 1
ATOM 1572 N N . GLU A 1 201 ? -0.181 9.499 -5.814 1.00 75.81 201 GLU A N 1
ATOM 1573 C CA . GLU A 1 201 ? 1.071 8.874 -5.394 1.00 75.81 201 GLU A CA 1
ATOM 1574 C C . GLU A 1 201 ? 0.910 7.383 -5.104 1.00 75.81 201 GLU A C 1
ATOM 1576 O O . GLU A 1 201 ? -0.097 6.915 -4.563 1.00 75.81 201 GLU A O 1
ATOM 1581 N N . TYR A 1 202 ? 1.980 6.644 -5.386 1.00 80.38 202 TYR A N 1
ATOM 1582 C CA . TYR A 1 202 ? 2.096 5.219 -5.104 1.00 80.38 202 TYR A CA 1
ATOM 1583 C C . TYR A 1 202 ? 3.259 4.981 -4.157 1.00 80.38 202 TYR A C 1
ATOM 1585 O O . TYR A 1 202 ? 4.375 5.430 -4.424 1.00 80.38 202 TYR A O 1
ATOM 1593 N N . ARG A 1 203 ? 3.009 4.236 -3.082 1.00 84.75 203 ARG A N 1
ATOM 1594 C CA . ARG A 1 203 ? 4.013 3.935 -2.060 1.00 84.75 203 ARG A CA 1
ATOM 1595 C C . ARG A 1 203 ? 4.096 2.442 -1.806 1.00 84.75 203 ARG A C 1
ATOM 1597 O O . ARG A 1 203 ? 3.077 1.748 -1.778 1.00 84.75 203 ARG A O 1
ATOM 1604 N N . CYS A 1 204 ? 5.315 1.952 -1.608 1.00 86.69 204 CYS A N 1
ATOM 1605 C CA . CYS A 1 204 ? 5.528 0.615 -1.078 1.00 86.69 204 CYS A CA 1
ATOM 1606 C C . CYS A 1 204 ? 5.612 0.668 0.449 1.00 86.69 204 CYS A C 1
ATOM 1608 O O . CYS A 1 204 ? 6.237 1.556 1.015 1.00 86.69 204 CYS A O 1
ATOM 1610 N N . GLY A 1 205 ? 4.975 -0.280 1.125 1.00 90.69 205 GLY A N 1
ATOM 1611 C CA . GLY A 1 205 ? 5.007 -0.435 2.572 1.00 90.69 205 GLY A CA 1
ATOM 1612 C C . GLY A 1 205 ? 5.569 -1.796 2.953 1.00 90.69 205 GLY A C 1
ATOM 1613 O O . GLY A 1 205 ? 5.139 -2.818 2.426 1.00 90.69 205 GLY A O 1
ATOM 1614 N N . LEU A 1 206 ? 6.508 -1.836 3.890 1.00 90.38 206 LEU A N 1
ATOM 1615 C CA . LEU A 1 206 ? 6.926 -3.062 4.562 1.00 90.38 206 LEU A CA 1
ATOM 1616 C C . LEU A 1 206 ? 6.030 -3.262 5.790 1.00 90.38 206 LEU A C 1
ATOM 1618 O O . LEU A 1 206 ? 6.055 -2.449 6.711 1.00 90.38 206 LEU A O 1
ATOM 1622 N N . LEU A 1 207 ? 5.247 -4.343 5.801 1.00 89.75 207 LEU A N 1
ATOM 1623 C CA . LEU A 1 207 ? 4.318 -4.672 6.881 1.00 89.75 207 LEU A CA 1
ATOM 1624 C C . LEU A 1 207 ? 4.973 -5.643 7.864 1.00 89.75 207 LEU A C 1
ATOM 1626 O O . LEU A 1 207 ? 5.381 -6.749 7.498 1.00 89.75 207 LEU A O 1
ATOM 1630 N N . THR A 1 208 ? 5.008 -5.260 9.137 1.00 90.88 208 THR A N 1
ATOM 1631 C CA . THR A 1 208 ? 5.425 -6.140 10.232 1.00 90.88 208 THR A CA 1
ATOM 1632 C C . THR A 1 208 ? 4.364 -6.187 11.316 1.00 90.88 208 THR A C 1
ATOM 1634 O O . THR A 1 208 ? 3.692 -5.197 11.574 1.00 90.88 208 THR A O 1
ATOM 1637 N N . THR A 1 209 ? 4.194 -7.355 11.927 1.00 88.12 209 THR A N 1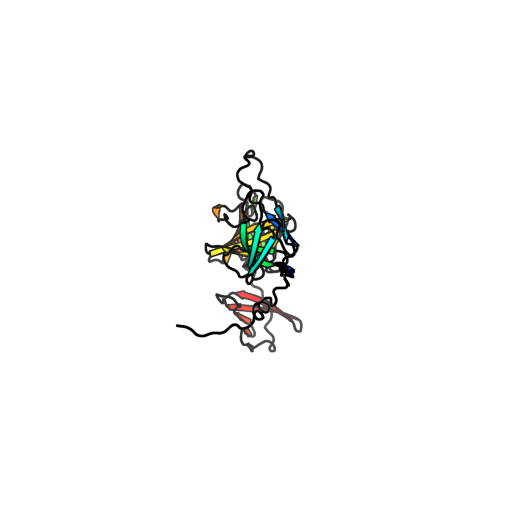
ATOM 1638 C CA . THR A 1 209 ? 3.225 -7.568 13.006 1.00 88.12 209 THR A CA 1
ATOM 1639 C C . THR A 1 209 ? 3.969 -8.080 14.225 1.00 88.12 209 THR A C 1
ATOM 1641 O O . THR A 1 209 ? 4.769 -9.012 14.112 1.00 88.12 209 THR A O 1
ATOM 1644 N N . SER A 1 210 ? 3.742 -7.436 15.362 1.00 88.19 210 SER A N 1
ATOM 1645 C CA . SER A 1 210 ? 4.296 -7.812 16.660 1.00 88.19 210 SER A CA 1
ATOM 1646 C C . SER A 1 210 ? 3.378 -8.815 17.379 1.00 88.19 210 SER A C 1
ATOM 1648 O O . SER A 1 210 ? 2.245 -9.056 16.962 1.00 88.19 210 SER A O 1
ATOM 1650 N N . SER A 1 211 ? 3.866 -9.440 18.454 1.00 83.56 211 SER A N 1
ATOM 1651 C CA . SER A 1 211 ? 3.124 -10.451 19.228 1.00 83.56 211 SER A CA 1
ATOM 1652 C C . SER A 1 211 ? 1.882 -9.908 19.944 1.00 83.56 211 SER A C 1
ATOM 1654 O O . SER A 1 211 ? 1.014 -10.676 20.337 1.00 83.56 211 SER A O 1
ATOM 1656 N N . ASP A 1 212 ? 1.812 -8.595 20.137 1.00 81.44 212 ASP A N 1
ATOM 1657 C CA . ASP A 1 212 ? 0.701 -7.855 20.741 1.00 81.44 212 ASP A CA 1
ATOM 1658 C C . ASP A 1 212 ? -0.341 -7.387 19.708 1.00 81.44 212 ASP A C 1
ATOM 1660 O O . ASP A 1 212 ? -1.171 -6.538 20.021 1.00 81.44 212 ASP A O 1
ATOM 1664 N N . TYR A 1 213 ? -0.294 -7.917 18.479 1.00 80.31 213 TYR A N 1
ATOM 1665 C CA . TYR A 1 213 ? -1.122 -7.492 17.342 1.00 80.31 213 TYR A CA 1
ATOM 1666 C C . TYR A 1 213 ? -0.929 -6.023 16.937 1.00 80.31 213 TYR A C 1
ATOM 1668 O O . TYR A 1 213 ? -1.724 -5.476 16.175 1.00 80.31 213 TYR A O 1
ATOM 1676 N N . THR A 1 214 ? 0.155 -5.386 17.390 1.00 87.75 214 THR A N 1
ATOM 1677 C CA . THR A 1 214 ? 0.575 -4.089 16.861 1.00 87.75 214 THR A CA 1
ATOM 1678 C C . THR A 1 214 ? 1.132 -4.293 15.454 1.00 87.75 214 THR A C 1
ATOM 1680 O O . THR A 1 214 ? 2.075 -5.070 15.250 1.00 87.75 214 THR A O 1
ATOM 1683 N N . HIS A 1 215 ? 0.561 -3.593 14.476 1.00 90.62 215 HIS A N 1
ATOM 1684 C CA . HIS A 1 215 ? 1.065 -3.583 13.107 1.00 90.62 215 HIS A CA 1
ATOM 1685 C C . HIS A 1 215 ? 1.928 -2.342 12.888 1.00 90.62 215 HIS A C 1
ATOM 1687 O O . HIS A 1 215 ? 1.515 -1.231 13.200 1.00 90.62 215 HIS A O 1
ATOM 1693 N N . SER A 1 216 ? 3.113 -2.520 12.316 1.00 94.44 216 SER A N 1
ATOM 1694 C CA . SER A 1 216 ? 3.953 -1.412 11.863 1.00 94.44 216 SER A CA 1
ATOM 1695 C C . SER A 1 216 ? 4.091 -1.465 10.352 1.00 94.44 216 SER A C 1
ATOM 1697 O O . SER A 1 216 ? 4.484 -2.501 9.801 1.00 94.44 216 SER A O 1
ATOM 1699 N N . ILE A 1 217 ? 3.777 -0.350 9.697 1.00 94.06 217 ILE A N 1
ATOM 1700 C CA . ILE A 1 217 ? 3.921 -0.166 8.256 1.00 94.06 217 ILE A CA 1
ATOM 1701 C C . ILE A 1 217 ? 5.014 0.865 8.022 1.00 94.06 217 ILE A C 1
ATOM 1703 O O . ILE A 1 217 ? 4.904 2.015 8.438 1.00 94.06 217 ILE A O 1
ATOM 1707 N N . TYR A 1 218 ? 6.069 0.437 7.347 1.00 94.75 218 TYR A N 1
ATOM 1708 C CA . TYR A 1 218 ? 7.198 1.281 6.988 1.00 94.75 218 TYR A CA 1
ATOM 1709 C C . TYR A 1 218 ? 7.078 1.640 5.516 1.00 94.75 218 TYR A C 1
ATOM 1711 O O . TYR A 1 218 ? 7.305 0.776 4.671 1.00 94.75 218 TYR A O 1
ATOM 1719 N N . PHE A 1 219 ? 6.700 2.872 5.198 1.00 91.81 219 PHE A N 1
ATOM 1720 C CA . PHE A 1 219 ? 6.545 3.320 3.821 1.00 91.81 219 PHE A CA 1
ATOM 1721 C C . PHE A 1 219 ? 7.869 3.817 3.240 1.00 91.81 219 PHE A C 1
ATOM 1723 O O . PHE A 1 219 ? 8.636 4.548 3.878 1.00 91.81 219 PHE A O 1
ATOM 1730 N N . SER A 1 220 ? 8.143 3.419 2.000 1.00 89.19 220 SER A N 1
ATOM 1731 C CA . SER A 1 220 ? 9.146 4.066 1.164 1.00 89.19 220 SER A CA 1
ATOM 1732 C C . SER A 1 220 ? 8.658 5.452 0.757 1.00 89.19 220 SER A C 1
ATOM 1734 O O . SER A 1 220 ? 7.461 5.716 0.648 1.00 89.19 220 SER A O 1
ATOM 1736 N N . ARG A 1 221 ? 9.614 6.338 0.478 1.00 83.38 221 ARG A N 1
ATOM 1737 C CA . ARG A 1 221 ? 9.325 7.649 -0.115 1.00 83.38 221 ARG A CA 1
ATOM 1738 C C . ARG A 1 221 ? 8.680 7.523 -1.498 1.00 83.38 221 ARG A C 1
ATOM 1740 O O . ARG A 1 221 ? 7.994 8.430 -1.943 1.00 83.38 221 ARG A O 1
ATOM 1747 N N . ASP A 1 222 ? 8.947 6.418 -2.180 1.00 78.25 222 ASP A N 1
ATOM 1748 C CA . ASP A 1 222 ? 8.543 6.134 -3.546 1.00 78.25 222 ASP A CA 1
ATOM 1749 C C . ASP A 1 222 ? 7.790 4.792 -3.659 1.00 78.25 222 ASP A C 1
ATOM 1751 O O . ASP A 1 222 ? 7.393 4.202 -2.657 1.00 78.25 222 ASP A O 1
ATOM 1755 N N . SER A 1 223 ? 7.577 4.284 -4.874 1.00 77.75 223 SER A N 1
ATOM 1756 C CA . SER A 1 223 ? 6.942 2.981 -5.119 1.00 77.75 223 SER A CA 1
ATOM 1757 C C . SER A 1 223 ? 7.921 1.795 -5.115 1.00 77.75 223 SER A C 1
ATOM 1759 O O . SER A 1 223 ? 7.522 0.671 -5.429 1.00 77.75 223 SER A O 1
ATOM 1761 N N . LEU A 1 224 ? 9.201 1.999 -4.768 1.00 76.94 224 LEU A N 1
ATOM 1762 C CA . LEU A 1 224 ? 10.225 0.955 -4.835 1.00 76.94 224 LEU A CA 1
ATOM 1763 C C . LEU A 1 224 ? 10.285 0.130 -3.540 1.00 76.94 224 LEU A C 1
ATOM 1765 O O . LEU A 1 224 ? 10.646 0.618 -2.474 1.00 76.94 224 LEU A O 1
ATOM 1769 N N . CYS A 1 225 ? 10.018 -1.173 -3.654 1.00 75.31 225 CYS A N 1
ATOM 1770 C CA . CYS A 1 225 ? 10.072 -2.103 -2.518 1.00 75.31 225 CYS A CA 1
ATOM 1771 C C . CYS A 1 225 ? 11.456 -2.736 -2.277 1.00 75.31 225 CYS A C 1
ATOM 1773 O O . CYS A 1 225 ? 11.701 -3.281 -1.205 1.00 75.31 225 CYS A O 1
ATOM 1775 N N . ASP A 1 226 ? 12.352 -2.701 -3.269 1.00 70.69 226 ASP A N 1
ATOM 1776 C CA . ASP A 1 226 ? 13.564 -3.542 -3.311 1.00 70.69 226 ASP A CA 1
ATOM 1777 C C . ASP A 1 226 ? 14.619 -3.154 -2.253 1.00 70.69 226 ASP A C 1
ATOM 1779 O O . ASP A 1 226 ? 15.329 -3.999 -1.716 1.00 70.69 226 ASP A O 1
ATOM 1783 N N . ALA A 1 227 ? 14.681 -1.868 -1.892 1.00 71.31 227 ALA A N 1
ATOM 1784 C CA . ALA A 1 227 ? 15.604 -1.343 -0.881 1.00 71.31 227 ALA A CA 1
ATOM 1785 C C . ALA A 1 227 ? 14.929 -1.030 0.469 1.00 71.31 227 ALA A C 1
ATOM 1787 O O . ALA A 1 227 ? 15.571 -0.478 1.365 1.00 71.31 227 ALA A O 1
ATOM 1788 N N . LEU A 1 228 ? 13.636 -1.337 0.620 1.00 82.06 228 LEU A N 1
ATOM 1789 C CA . LEU A 1 228 ? 12.854 -0.903 1.772 1.00 82.06 228 LEU A CA 1
ATOM 1790 C C . LEU A 1 228 ? 13.151 -1.766 3.004 1.00 82.06 228 LEU A C 1
ATOM 1792 O O . LEU A 1 228 ? 12.872 -2.968 3.048 1.00 82.06 228 LEU A O 1
ATOM 1796 N N . THR A 1 229 ? 13.697 -1.115 4.027 1.00 86.00 229 THR A N 1
ATOM 1797 C CA . THR A 1 229 ? 13.975 -1.673 5.354 1.00 86.00 229 THR A CA 1
ATOM 1798 C C . THR A 1 229 ? 13.338 -0.794 6.429 1.00 86.00 229 THR A C 1
ATOM 1800 O O . THR A 1 229 ? 12.962 0.347 6.162 1.00 86.00 229 THR A O 1
ATOM 1803 N N . LYS A 1 230 ? 13.240 -1.298 7.666 1.00 88.69 230 LYS A N 1
ATOM 1804 C CA . LYS A 1 230 ? 12.702 -0.531 8.807 1.00 88.69 230 LYS A CA 1
ATOM 1805 C C . LYS A 1 230 ? 13.454 0.790 9.025 1.00 88.69 230 LYS A C 1
ATOM 1807 O O . LYS A 1 230 ? 12.854 1.846 9.225 1.00 88.69 230 LYS A O 1
ATOM 1812 N N . ASP A 1 231 ? 14.780 0.745 8.923 1.00 85.19 231 ASP A N 1
ATOM 1813 C CA . ASP A 1 231 ? 15.635 1.915 9.140 1.00 85.19 231 ASP A CA 1
ATOM 1814 C C . ASP A 1 231 ? 15.626 2.869 7.938 1.00 85.19 231 ASP A C 1
ATOM 1816 O O . ASP A 1 231 ? 15.710 4.082 8.122 1.00 85.19 231 ASP A O 1
ATOM 1820 N N . GLY A 1 232 ? 15.441 2.344 6.723 1.00 83.25 232 GLY A N 1
ATOM 1821 C CA . GLY A 1 232 ? 15.353 3.122 5.483 1.00 83.25 232 GLY A CA 1
ATOM 1822 C C . GLY A 1 232 ? 13.966 3.692 5.163 1.00 83.25 232 GLY A C 1
ATOM 1823 O O . GLY A 1 232 ? 13.811 4.337 4.129 1.00 83.25 232 GLY A O 1
ATOM 1824 N N . ALA A 1 233 ? 12.965 3.443 6.010 1.00 88.75 233 ALA A N 1
ATOM 1825 C CA . ALA A 1 233 ? 11.606 3.951 5.834 1.00 88.75 233 ALA A CA 1
ATOM 1826 C C . ALA A 1 233 ? 11.570 5.484 5.850 1.00 88.75 233 ALA A C 1
ATOM 1828 O O . ALA A 1 233 ? 12.220 6.099 6.694 1.00 88.75 233 ALA A O 1
ATOM 1829 N N . PHE A 1 234 ? 10.793 6.082 4.951 1.00 89.81 234 PHE A N 1
ATOM 1830 C CA . PHE A 1 234 ? 10.562 7.527 4.911 1.00 89.81 234 PHE A CA 1
ATOM 1831 C C . PHE A 1 234 ? 9.468 7.949 5.896 1.00 89.81 234 PHE A C 1
ATOM 1833 O O . PHE A 1 234 ? 9.562 8.998 6.518 1.00 89.81 234 PHE A O 1
ATOM 1840 N N . GLU A 1 235 ? 8.464 7.099 6.073 1.00 91.88 235 GLU A N 1
ATOM 1841 C CA . GLU A 1 235 ? 7.269 7.356 6.875 1.00 91.88 235 GLU A CA 1
ATOM 1842 C C . GLU A 1 235 ? 6.886 6.058 7.595 1.00 91.88 235 GLU A C 1
ATOM 1844 O O . GLU A 1 235 ? 6.990 4.971 7.019 1.00 91.88 235 GLU A O 1
ATOM 1849 N N . THR A 1 236 ? 6.491 6.149 8.863 1.00 95.50 236 THR A N 1
ATOM 1850 C CA . THR A 1 236 ? 6.193 4.977 9.700 1.00 95.50 236 THR A CA 1
ATOM 1851 C C . THR A 1 236 ? 4.830 5.112 10.354 1.00 95.50 236 THR A C 1
ATOM 1853 O O . THR A 1 236 ? 4.543 6.126 10.985 1.00 95.50 236 THR A O 1
ATOM 1856 N N . TYR A 1 237 ? 3.987 4.087 10.195 1.00 95.31 237 TYR A N 1
ATOM 1857 C CA . TYR A 1 237 ? 2.683 3.988 10.853 1.00 95.31 237 TYR A CA 1
ATOM 1858 C C . TYR A 1 237 ? 2.769 2.871 11.878 1.00 95.31 237 TYR A C 1
ATOM 1860 O O . TYR A 1 237 ? 3.052 1.726 11.518 1.00 95.31 237 TYR A O 1
ATOM 1868 N N . THR A 1 238 ? 2.486 3.188 13.134 1.00 95.62 238 THR A N 1
ATOM 1869 C CA . THR A 1 238 ? 2.331 2.202 14.200 1.00 95.62 238 THR A CA 1
ATOM 1870 C C . THR A 1 238 ? 0.858 2.132 14.570 1.00 95.62 238 THR A C 1
ATOM 1872 O O . THR A 1 238 ? 0.262 3.106 15.018 1.00 95.62 238 THR A O 1
ATOM 1875 N N . LEU A 1 239 ? 0.267 0.964 14.343 1.00 93.00 239 LEU A N 1
ATOM 1876 C CA . LEU A 1 239 ? -1.156 0.698 14.475 1.00 93.00 239 LEU A CA 1
ATOM 1877 C C . LEU A 1 239 ? -1.381 -0.207 15.679 1.00 93.00 239 LEU A C 1
ATOM 1879 O O . LEU A 1 239 ? -1.044 -1.394 15.638 1.00 93.00 239 LEU A O 1
ATOM 1883 N N . LYS A 1 240 ? -1.969 0.342 16.741 1.00 91.69 240 LYS A N 1
ATOM 1884 C CA . LYS A 1 240 ? -2.383 -0.450 17.904 1.00 91.69 240 LYS A CA 1
ATOM 1885 C C . LYS A 1 240 ? -3.875 -0.734 17.833 1.00 91.69 240 LYS A C 1
ATOM 1887 O O . LYS A 1 240 ? -4.641 0.202 17.610 1.00 91.69 240 LYS A O 1
ATOM 1892 N N . PRO A 1 241 ? -4.319 -1.987 18.020 1.00 86.12 241 PRO A N 1
ATOM 1893 C CA . PRO A 1 241 ? -5.740 -2.299 17.989 1.00 86.12 241 PRO A CA 1
ATOM 1894 C C . PRO A 1 241 ? -6.462 -1.487 19.065 1.00 86.12 241 PRO A C 1
ATOM 1896 O O . PRO A 1 241 ? -6.104 -1.532 20.244 1.00 86.12 241 PRO A O 1
ATOM 1899 N N . VAL A 1 242 ? -7.484 -0.733 18.658 1.00 83.75 242 VAL A N 1
ATOM 1900 C CA . VAL A 1 242 ? -8.373 -0.091 19.625 1.00 83.75 242 VAL A CA 1
ATOM 1901 C C . VAL A 1 242 ? -9.217 -1.206 20.212 1.00 83.75 242 VAL A C 1
ATOM 1903 O O . VAL A 1 242 ? -9.958 -1.858 19.477 1.00 83.75 242 VAL A O 1
ATOM 1906 N N . GLN A 1 243 ? -9.115 -1.437 21.524 1.00 67.38 243 GLN A N 1
ATOM 1907 C CA . GLN A 1 243 ? -10.090 -2.285 22.202 1.00 67.38 243 GLN A CA 1
ATOM 1908 C C . GLN A 1 243 ? -11.457 -1.643 21.992 1.00 67.38 243 GLN A C 1
ATOM 1910 O O . GLN A 1 243 ? -11.748 -0.583 22.548 1.00 67.38 243 GLN A O 1
ATOM 1915 N N . SER A 1 244 ? -12.275 -2.258 21.142 1.00 57.12 244 SER A N 1
ATOM 1916 C CA . SER A 1 244 ? -13.687 -1.935 21.048 1.00 57.12 244 SER A CA 1
ATOM 1917 C C . SER A 1 244 ? -14.247 -2.004 22.462 1.00 57.12 244 SER A C 1
ATOM 1919 O O . SER A 1 244 ? -14.095 -3.020 23.147 1.00 57.12 244 SER A O 1
ATOM 1921 N N . GLU A 1 245 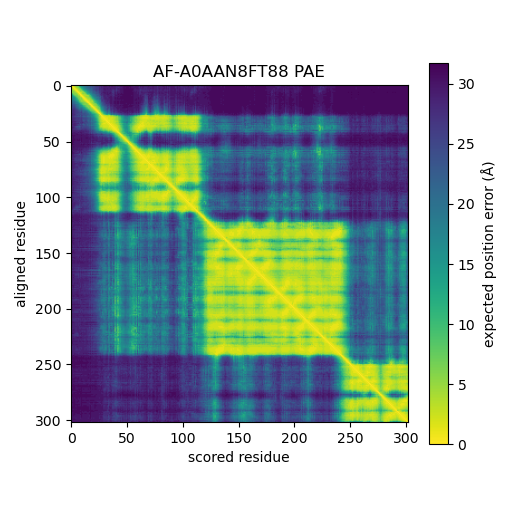? -14.858 -0.906 22.920 1.00 54.78 245 GLU A N 1
ATOM 1922 C CA . GLU A 1 245 ? -15.664 -0.924 24.137 1.00 54.78 245 GLU A CA 1
ATOM 1923 C C . GLU A 1 245 ? -16.538 -2.173 24.094 1.00 54.78 245 GLU A C 1
ATOM 1925 O O . GLU A 1 245 ? -17.094 -2.480 23.035 1.00 54.78 245 GLU A O 1
ATOM 1930 N N . ARG A 1 246 ? -16.595 -2.921 25.208 1.00 50.66 246 ARG A N 1
ATOM 1931 C CA . ARG A 1 246 ? -17.372 -4.162 25.313 1.00 50.66 246 ARG A CA 1
ATOM 1932 C C . ARG A 1 246 ? -18.721 -3.938 24.652 1.00 50.66 246 A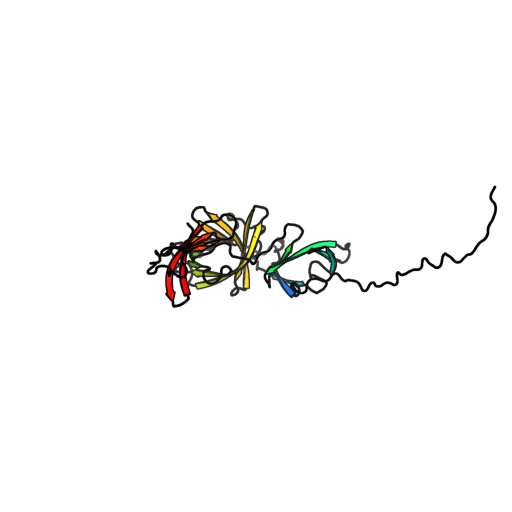RG A C 1
ATOM 1934 O O . ARG A 1 246 ? -19.570 -3.248 25.218 1.00 50.66 246 ARG A O 1
ATOM 1941 N N . VAL A 1 247 ? -18.897 -4.500 23.459 1.00 53.91 247 VAL A N 1
ATOM 1942 C CA . VAL A 1 247 ? -20.154 -4.362 22.743 1.00 53.91 247 VAL A CA 1
ATOM 1943 C C . VAL A 1 247 ? -21.179 -5.049 23.619 1.00 53.91 247 VAL A C 1
ATOM 1945 O O . VAL A 1 247 ? -21.088 -6.250 23.876 1.00 53.91 247 VAL A O 1
ATOM 1948 N N . ILE A 1 248 ? -22.102 -4.260 24.166 1.00 57.12 248 ILE A N 1
ATOM 1949 C CA . ILE A 1 248 ? -23.235 -4.804 24.896 1.00 57.12 248 ILE A CA 1
ATOM 1950 C C . ILE A 1 248 ? -23.977 -5.651 23.872 1.00 57.12 248 ILE A C 1
ATOM 1952 O O . ILE A 1 248 ? -24.344 -5.166 22.805 1.00 57.12 248 ILE A O 1
ATOM 1956 N N . THR A 1 249 ? -24.137 -6.929 24.180 1.00 63.78 249 THR A N 1
ATOM 1957 C CA . THR A 1 249 ? -24.851 -7.896 23.349 1.00 63.78 249 THR A CA 1
ATOM 1958 C C . THR A 1 249 ? -26.232 -8.080 23.966 1.00 63.78 249 THR A C 1
ATOM 1960 O O . THR A 1 249 ? -26.411 -8.976 24.793 1.00 63.78 249 THR A O 1
ATOM 1963 N N . PRO A 1 250 ? -27.203 -7.187 23.685 1.00 73.06 250 PRO A N 1
ATOM 1964 C CA . PRO A 1 250 ? -28.500 -7.205 24.353 1.00 73.06 250 PRO A CA 1
ATOM 1965 C C . PRO A 1 250 ? -29.396 -8.352 23.874 1.00 73.06 250 PRO A C 1
ATOM 1967 O O . PRO A 1 250 ? -30.469 -8.549 24.440 1.00 73.06 250 PRO A O 1
ATOM 1970 N N . CYS A 1 251 ? -29.006 -9.077 22.821 1.00 82.38 251 CYS A N 1
ATOM 1971 C CA . CYS A 1 251 ? -29.818 -10.124 22.217 1.00 82.38 251 CYS A CA 1
ATOM 1972 C C . CYS A 1 251 ? -29.145 -11.491 22.246 1.00 82.38 251 CYS A C 1
ATOM 1974 O O . CYS A 1 251 ? -27.930 -11.627 22.362 1.00 82.38 251 CYS A O 1
ATOM 1976 N N . GLN A 1 252 ? -29.990 -12.507 22.099 1.00 90.06 252 GLN A N 1
ATOM 1977 C CA . GLN A 1 252 ? -29.600 -13.891 21.887 1.00 90.06 252 GLN A CA 1
ATOM 1978 C C . GLN A 1 252 ? -29.959 -14.300 20.465 1.00 90.06 252 GLN A C 1
ATOM 1980 O O . GLN A 1 252 ? -30.992 -13.876 19.944 1.00 90.06 252 GLN A O 1
ATOM 1985 N N . PHE A 1 253 ? -29.158 -15.170 19.854 1.00 91.06 253 PHE A N 1
ATOM 1986 C CA . PHE A 1 253 ? -29.477 -15.718 18.539 1.00 91.06 253 PHE A CA 1
ATOM 1987 C C . PHE A 1 253 ? -30.853 -16.405 18.568 1.00 91.06 253 PHE A C 1
ATOM 1989 O O . PHE A 1 253 ? -31.134 -17.149 19.512 1.00 91.06 253 PHE A O 1
ATOM 1996 N N . PRO A 1 254 ? -31.734 -16.190 17.578 1.00 88.88 254 PRO A N 1
ATOM 1997 C CA . PRO A 1 254 ? -33.039 -16.840 17.530 1.00 88.88 254 PRO A CA 1
ATOM 1998 C C . PRO A 1 254 ? -32.932 -18.356 17.354 1.00 88.88 254 PRO A C 1
ATOM 2000 O O . PRO A 1 254 ? -31.996 -18.855 16.735 1.00 88.88 254 PRO A O 1
ATOM 2003 N N . ASN A 1 255 ? -33.954 -19.093 17.798 1.00 89.50 255 ASN A N 1
ATOM 2004 C CA . ASN A 1 255 ? -33.990 -20.558 17.696 1.00 89.50 255 ASN A CA 1
ATOM 2005 C C . ASN A 1 255 ? -33.819 -21.096 16.268 1.00 89.50 255 ASN A C 1
ATOM 2007 O O . ASN A 1 255 ? -33.309 -22.196 16.113 1.00 89.50 255 ASN A O 1
ATOM 2011 N N . TRP A 1 256 ? -34.226 -20.340 15.245 1.00 87.88 256 TRP A N 1
ATOM 2012 C CA . TRP A 1 256 ? -34.123 -20.764 13.845 1.00 87.88 256 TRP A CA 1
ATOM 2013 C C . TRP A 1 256 ? -32.693 -20.718 13.284 1.00 87.88 256 TRP A C 1
ATOM 2015 O O . TRP A 1 256 ? -32.447 -21.324 12.248 1.00 87.88 256 TRP A O 1
ATOM 2025 N N . VAL A 1 257 ? -31.758 -20.033 13.956 1.00 90.00 257 VAL A N 1
ATOM 2026 C CA . VAL A 1 257 ? -30.331 -19.980 13.570 1.00 90.00 257 VAL A CA 1
ATOM 2027 C C . VAL A 1 257 ? -29.494 -20.970 14.372 1.00 90.00 257 VAL A C 1
ATOM 2029 O O . VAL A 1 257 ? -28.458 -21.429 13.897 1.00 90.00 257 VAL A O 1
ATOM 2032 N N . ARG A 1 258 ? -29.929 -21.292 15.595 1.00 93.25 258 ARG A N 1
ATOM 2033 C CA . ARG A 1 258 ? -29.197 -22.163 16.522 1.00 93.25 258 ARG A CA 1
ATOM 2034 C C . ARG A 1 258 ? -29.023 -23.562 15.933 1.00 93.25 258 ARG A C 1
ATOM 2036 O O . ARG A 1 258 ? -29.970 -24.133 15.400 1.00 93.25 258 ARG A O 1
ATOM 2043 N N . GLY A 1 259 ? -27.833 -24.126 16.095 1.00 92.56 259 GLY A N 1
ATOM 2044 C CA . GLY A 1 259 ? -27.502 -25.450 15.583 1.00 92.56 259 GLY A CA 1
ATOM 2045 C C . GLY A 1 259 ? -26.004 -25.660 15.412 1.00 92.56 259 GLY A C 1
ATOM 2046 O O . GLY A 1 259 ? -25.207 -24.732 15.548 1.00 92.56 259 GLY A O 1
ATOM 2047 N N . GLU A 1 260 ? -25.644 -26.898 15.106 1.00 91.62 260 GLU A N 1
ATOM 2048 C CA . GLU A 1 260 ? -24.305 -27.272 14.659 1.00 91.62 260 GLU A CA 1
ATOM 2049 C C . GLU A 1 260 ? -24.332 -27.433 13.139 1.00 91.62 260 GLU A C 1
ATOM 2051 O O . GLU A 1 260 ? -25.186 -28.144 12.603 1.00 91.62 260 GLU A O 1
ATOM 2056 N N . TYR A 1 261 ? -23.411 -26.765 12.456 1.00 88.19 261 TYR A N 1
ATOM 2057 C CA . TYR A 1 261 ? -23.236 -26.812 11.009 1.00 88.19 261 TYR A CA 1
ATOM 2058 C C . TYR A 1 261 ? -21.788 -27.215 10.694 1.00 88.19 261 TYR A C 1
ATOM 2060 O O . TYR A 1 261 ? -20.920 -27.158 11.562 1.00 88.19 261 TYR A O 1
ATOM 2068 N N . ASP A 1 262 ? -21.502 -27.566 9.439 1.00 79.75 262 ASP A N 1
ATOM 2069 C CA . ASP A 1 262 ? -20.212 -28.149 9.031 1.00 79.75 262 ASP A CA 1
ATOM 2070 C C . ASP A 1 262 ? -18.976 -27.319 9.426 1.00 79.75 262 ASP A C 1
ATOM 2072 O O . ASP A 1 262 ? -17.917 -27.875 9.714 1.00 79.75 262 ASP A O 1
ATOM 2076 N N . THR A 1 263 ? -19.093 -25.988 9.431 1.00 81.81 263 THR A N 1
ATOM 2077 C CA . THR A 1 263 ? -17.974 -25.068 9.701 1.00 81.81 263 THR A CA 1
ATOM 2078 C C . THR A 1 263 ? -18.267 -24.043 10.794 1.00 81.81 263 THR A C 1
ATOM 2080 O O . THR A 1 263 ? -17.438 -23.160 11.028 1.00 81.81 263 THR A O 1
ATOM 2083 N N . LEU A 1 264 ? -19.449 -24.097 11.414 1.00 87.06 264 LEU A N 1
ATOM 2084 C CA . LEU A 1 264 ? -19.868 -23.122 12.417 1.00 87.06 264 LEU A CA 1
ATOM 2085 C C . LEU A 1 264 ? -20.837 -23.731 13.436 1.00 87.06 264 LEU A C 1
ATOM 2087 O O . LEU A 1 264 ? -21.710 -24.521 13.081 1.00 87.06 264 LEU A O 1
ATOM 2091 N N . THR A 1 265 ? -20.732 -23.297 14.687 1.00 90.88 265 THR A N 1
ATOM 2092 C CA . THR A 1 265 ? -21.663 -23.659 15.765 1.00 90.88 265 THR A CA 1
ATOM 2093 C C . THR A 1 265 ? -22.373 -22.404 16.251 1.00 90.88 265 THR A C 1
ATOM 2095 O O . THR A 1 265 ? -21.724 -21.399 16.534 1.00 90.88 265 THR A O 1
ATOM 2098 N N . VAL A 1 266 ? -23.704 -22.449 16.366 1.00 92.31 266 VAL A N 1
ATOM 2099 C CA . VAL A 1 266 ? -24.530 -21.330 16.846 1.00 92.31 266 VAL A CA 1
ATOM 2100 C C . VAL A 1 266 ? -25.306 -21.735 18.092 1.00 92.31 266 VAL A C 1
ATOM 2102 O O . VAL A 1 266 ? -26.205 -22.576 18.046 1.00 92.31 266 VAL A O 1
ATOM 2105 N N . THR A 1 267 ? -25.003 -21.078 19.206 1.00 90.69 267 THR A N 1
ATOM 2106 C CA . THR A 1 267 ? -25.728 -21.184 20.478 1.00 90.69 267 THR A CA 1
ATOM 2107 C C . THR A 1 267 ? -26.638 -19.973 20.689 1.00 90.69 267 THR A C 1
ATOM 2109 O O . THR A 1 267 ? -26.773 -19.121 19.815 1.00 90.69 267 THR A O 1
ATOM 2112 N N . ALA A 1 268 ? -27.295 -19.876 21.849 1.00 86.31 268 ALA A N 1
ATOM 2113 C CA . ALA A 1 268 ? -28.063 -18.682 22.196 1.00 86.31 268 ALA A CA 1
ATOM 2114 C C . ALA A 1 268 ? -27.176 -17.430 22.318 1.00 86.31 268 ALA A C 1
ATOM 2116 O O . ALA A 1 268 ? -27.622 -16.342 21.964 1.00 86.31 268 ALA A O 1
ATOM 2117 N N . ASP A 1 269 ? -25.931 -17.587 22.770 1.00 84.38 269 ASP A N 1
ATOM 2118 C CA . ASP A 1 269 ? -25.088 -16.464 23.188 1.00 84.38 269 ASP A CA 1
ATOM 2119 C C . ASP A 1 269 ? -23.932 -16.190 22.218 1.00 84.38 269 ASP A C 1
ATOM 2121 O O . ASP A 1 269 ? -23.441 -15.063 22.133 1.00 84.38 269 ASP A O 1
ATOM 2125 N N . TRP A 1 270 ? -23.498 -17.204 21.468 1.00 88.00 270 TRP A N 1
ATOM 2126 C CA . TRP A 1 270 ? -22.356 -17.098 20.568 1.00 88.00 270 TRP A CA 1
ATOM 2127 C C . TRP A 1 270 ? -22.505 -17.940 19.301 1.00 88.00 270 TRP A C 1
ATOM 2129 O O . TRP A 1 270 ? -23.148 -18.988 19.297 1.00 88.00 270 TRP A O 1
ATOM 2139 N N . LEU A 1 271 ? -21.853 -17.472 18.243 1.00 90.00 271 LEU A N 1
ATOM 2140 C CA . LEU A 1 271 ? -21.614 -18.158 16.982 1.00 90.00 271 LEU A CA 1
ATOM 2141 C C . LEU A 1 271 ? -20.094 -18.314 16.822 1.00 90.00 271 LEU A C 1
ATOM 2143 O O . LEU A 1 271 ? -19.390 -17.314 16.870 1.00 90.00 271 LEU A O 1
ATOM 2147 N N . GLU A 1 272 ? -19.572 -19.530 16.681 1.00 89.00 272 GLU A N 1
ATOM 2148 C CA . GLU A 1 272 ? -18.129 -19.801 16.541 1.00 89.00 272 GLU A CA 1
ATOM 2149 C C . GLU A 1 272 ? -17.855 -20.407 15.167 1.00 89.00 272 GLU A C 1
ATOM 2151 O O . GLU A 1 272 ? -18.563 -21.320 14.744 1.00 89.00 272 GLU A O 1
ATOM 2156 N N . TYR A 1 273 ? -16.844 -19.896 14.465 1.00 86.88 273 TYR A N 1
ATOM 2157 C CA . TYR A 1 273 ? -16.391 -20.430 13.180 1.00 86.88 273 TYR A CA 1
ATOM 2158 C C . TYR A 1 273 ? -14.879 -20.255 13.015 1.00 86.88 273 TYR A C 1
ATOM 2160 O O . TYR A 1 273 ? -14.266 -19.366 13.608 1.00 86.88 273 TYR A O 1
ATOM 2168 N N . ALA A 1 274 ? -14.262 -21.102 12.194 1.00 80.00 274 ALA A N 1
ATOM 2169 C CA . ALA A 1 274 ? -12.857 -20.959 11.825 1.00 80.00 274 ALA A CA 1
ATOM 2170 C C . ALA A 1 274 ? -12.725 -20.086 10.569 1.00 80.00 274 ALA A C 1
ATOM 2172 O O . ALA A 1 274 ? -13.393 -20.336 9.563 1.00 80.00 274 ALA A O 1
ATOM 2173 N N . GLN A 1 275 ? -11.846 -19.081 10.595 1.00 67.06 275 GLN A N 1
ATOM 2174 C CA . GLN A 1 275 ? -11.496 -18.346 9.378 1.00 67.06 275 GLN A CA 1
ATOM 2175 C C . GLN A 1 275 ? -10.735 -19.257 8.406 1.00 67.06 275 GLN A C 1
ATOM 2177 O O . GLN A 1 275 ? -9.803 -19.966 8.788 1.00 67.06 275 GLN A O 1
ATOM 2182 N N . ILE A 1 276 ? -11.133 -19.236 7.132 1.00 56.34 276 ILE A N 1
ATOM 2183 C CA . ILE A 1 276 ? -10.494 -20.023 6.073 1.00 56.34 276 ILE A CA 1
ATOM 2184 C C . ILE A 1 276 ? -9.151 -19.360 5.723 1.00 56.34 276 ILE A C 1
ATOM 2186 O O . ILE A 1 276 ? -9.108 -18.367 5.003 1.00 56.34 276 ILE A O 1
ATOM 2190 N N . GLY A 1 277 ? -8.052 -19.901 6.259 1.00 50.81 277 GLY A N 1
ATOM 2191 C CA . GLY A 1 277 ? -6.678 -19.433 6.040 1.00 50.81 277 GLY A CA 1
ATOM 2192 C C . GLY A 1 277 ? -5.689 -20.105 7.003 1.00 50.81 277 GLY A C 1
ATOM 2193 O O . GLY A 1 277 ? -6.068 -20.515 8.097 1.00 50.81 277 GLY A O 1
ATOM 2194 N N . GLN A 1 278 ? -4.426 -20.293 6.596 1.00 39.75 278 GLN A N 1
ATOM 2195 C CA . GLN A 1 278 ? -3.421 -21.012 7.398 1.00 39.75 278 GLN A CA 1
ATOM 2196 C C . GLN A 1 278 ? -3.183 -20.338 8.762 1.00 39.75 278 GLN A C 1
ATOM 2198 O O . GLN A 1 278 ? -2.653 -19.231 8.819 1.00 39.75 278 GLN A O 1
ATOM 2203 N N . GLY A 1 279 ? -3.529 -21.054 9.840 1.00 54.09 279 GLY A N 1
ATOM 2204 C CA . GLY A 1 279 ? -3.418 -20.602 11.232 1.00 54.09 279 GLY A CA 1
ATOM 2205 C C . GLY A 1 279 ? -4.777 -20.281 11.856 1.00 54.09 279 GLY A C 1
ATOM 2206 O O . GLY A 1 279 ? -4.978 -19.167 12.319 1.00 54.09 279 GLY A O 1
ATOM 2207 N N . THR A 1 280 ? -5.709 -21.241 11.827 1.00 56.91 280 THR A N 1
ATOM 2208 C CA . THR A 1 280 ? -7.131 -21.083 12.180 1.00 56.91 280 THR A CA 1
ATOM 2209 C C . THR A 1 280 ? -7.335 -20.602 13.619 1.00 56.91 280 THR A C 1
ATOM 2211 O O . THR A 1 280 ? -7.461 -21.406 14.544 1.00 56.91 280 THR A O 1
ATOM 2214 N N . VAL A 1 281 ? -7.384 -19.287 13.810 1.00 66.25 281 VAL A N 1
ATOM 2215 C CA . VAL A 1 281 ? -7.893 -18.677 15.038 1.00 66.25 281 VAL A CA 1
ATOM 2216 C C . VAL A 1 281 ? -9.418 -18.759 14.984 1.00 66.25 281 VAL A C 1
ATOM 2218 O O . VAL A 1 281 ? -10.034 -18.374 13.986 1.00 66.25 281 VAL A O 1
ATOM 2221 N N . ALA A 1 282 ? -10.029 -19.329 16.022 1.00 74.19 282 ALA A N 1
ATOM 2222 C CA . ALA A 1 282 ? -11.481 -19.413 16.120 1.00 74.19 282 ALA A CA 1
ATOM 2223 C C . ALA A 1 282 ? -12.059 -18.006 16.330 1.00 74.19 282 ALA A C 1
ATOM 2225 O O . ALA A 1 282 ? -11.590 -17.261 17.192 1.00 74.19 282 ALA A O 1
ATOM 2226 N N . VAL A 1 283 ? -13.068 -17.639 15.543 1.00 82.19 283 VAL A N 1
ATOM 2227 C CA . VAL A 1 283 ? -13.786 -16.369 15.675 1.00 82.19 283 VAL A CA 1
ATOM 2228 C C . VAL A 1 283 ? -15.094 -16.626 16.403 1.00 82.19 283 VAL A C 1
ATOM 2230 O O . VAL A 1 283 ? -15.900 -17.441 15.960 1.00 82.19 283 VAL A O 1
ATOM 2233 N N . ILE A 1 284 ? -15.316 -15.907 17.501 1.00 87.44 284 ILE A N 1
ATOM 2234 C CA . ILE A 1 284 ? -16.565 -15.905 18.260 1.00 87.44 284 ILE A CA 1
ATOM 2235 C C . ILE A 1 284 ? -17.346 -14.645 17.915 1.00 87.44 284 ILE A C 1
ATOM 2237 O O . ILE A 1 284 ? -16.837 -13.534 18.003 1.00 87.44 284 ILE A O 1
ATOM 2241 N N . SER A 1 285 ? -18.613 -14.813 17.566 1.00 88.44 285 SER A N 1
ATOM 2242 C CA . SER A 1 285 ? -19.542 -13.736 17.248 1.00 88.44 285 SER A CA 1
ATOM 2243 C C . SER A 1 285 ? -20.695 -13.717 18.239 1.00 88.44 285 SER A C 1
ATOM 2245 O O . SER A 1 285 ? -21.239 -14.763 18.577 1.00 88.44 285 SER A O 1
ATOM 2247 N N . ARG A 1 286 ? -21.106 -12.536 18.695 1.00 88.50 286 ARG A N 1
ATOM 2248 C CA . ARG A 1 286 ? -22.234 -12.333 19.611 1.00 88.50 286 ARG A CA 1
ATOM 2249 C C . ARG A 1 286 ? -23.309 -11.467 18.964 1.00 88.50 286 ARG A C 1
ATOM 2251 O O . ARG A 1 286 ? -23.002 -10.577 18.174 1.00 88.50 286 ARG A O 1
ATOM 2258 N N . CYS A 1 287 ? -24.569 -11.716 19.308 1.00 84.44 287 CYS A N 1
ATOM 2259 C CA . CYS A 1 287 ? -25.705 -10.958 18.785 1.00 84.44 287 CYS A CA 1
ATOM 2260 C C . CYS A 1 287 ? -25.726 -9.529 19.353 1.00 84.44 287 CYS A C 1
ATOM 2262 O O . CYS A 1 287 ? -25.659 -9.328 20.565 1.00 84.44 287 CYS A O 1
ATOM 2264 N N . VAL A 1 288 ? -25.863 -8.535 18.474 1.00 85.62 288 VAL A N 1
ATOM 2265 C CA . VAL A 1 288 ? -25.998 -7.113 18.835 1.00 85.62 288 VAL A CA 1
ATOM 2266 C C . VAL A 1 288 ? -27.424 -6.619 18.600 1.00 85.62 288 VAL A C 1
ATOM 2268 O O . VAL A 1 288 ? -27.987 -5.935 19.450 1.00 85.62 288 VAL A O 1
ATOM 2271 N N . HIS A 1 289 ? -28.032 -6.976 17.466 1.00 82.25 289 HIS A N 1
ATOM 2272 C CA . HIS A 1 289 ? -29.396 -6.573 17.124 1.00 82.25 289 HIS A CA 1
ATOM 2273 C C . HIS A 1 289 ? -30.057 -7.579 16.171 1.00 82.25 289 HIS A C 1
ATOM 2275 O O . HIS A 1 289 ? -29.386 -8.173 15.328 1.00 82.25 289 HIS A O 1
ATOM 2281 N N . ILE A 1 290 ? -31.380 -7.727 16.262 1.00 81.75 290 ILE A N 1
ATOM 2282 C CA . ILE A 1 290 ? -32.188 -8.589 15.388 1.00 81.75 290 ILE A CA 1
ATOM 2283 C C . ILE A 1 290 ? -33.246 -7.724 14.711 1.00 81.75 290 ILE A C 1
ATOM 2285 O O . ILE A 1 290 ? -34.023 -7.059 15.391 1.00 81.75 290 ILE A O 1
ATOM 2289 N N . SER A 1 291 ? -33.275 -7.726 13.381 1.00 77.56 291 SER A N 1
ATOM 2290 C CA . SER A 1 291 ? -34.295 -7.039 12.587 1.00 77.56 291 SER A CA 1
ATOM 2291 C C . SER A 1 291 ? -34.903 -8.032 11.613 1.00 77.56 291 SER A C 1
ATOM 2293 O O . SER A 1 291 ? -34.289 -8.316 10.591 1.00 77.56 291 SER A O 1
ATOM 2295 N N . GLU A 1 292 ? -36.092 -8.542 11.937 1.00 80.19 292 GLU A N 1
ATOM 2296 C CA . GLU A 1 292 ? -36.836 -9.529 11.138 1.00 80.19 292 GLU A CA 1
ATOM 2297 C C . GLU A 1 292 ? -35.991 -10.760 10.756 1.00 80.19 292 GLU A C 1
ATOM 2299 O O . GLU A 1 292 ? -35.860 -11.686 11.558 1.00 80.19 292 GLU A O 1
ATOM 2304 N N . ASP A 1 293 ? -35.407 -10.761 9.557 1.00 82.00 293 ASP A N 1
ATOM 2305 C CA . ASP A 1 293 ? -34.597 -11.825 8.961 1.00 82.00 293 ASP A CA 1
ATOM 2306 C C . ASP A 1 293 ? -33.076 -11.572 9.036 1.00 82.00 293 ASP A C 1
ATOM 2308 O O . ASP A 1 293 ? -32.281 -12.407 8.601 1.00 82.00 293 ASP A O 1
ATOM 2312 N N . ARG A 1 294 ? -32.644 -10.438 9.604 1.00 77.75 294 ARG A N 1
ATOM 2313 C CA . ARG A 1 294 ? -31.233 -10.027 9.678 1.00 77.75 294 ARG A CA 1
ATOM 2314 C C . ARG A 1 294 ? -30.717 -9.971 11.108 1.00 77.75 294 ARG A C 1
ATOM 2316 O O . ARG A 1 294 ? -31.358 -9.431 12.011 1.00 77.75 294 ARG A O 1
ATOM 2323 N N . LEU A 1 295 ? -29.496 -10.471 11.282 1.00 83.94 295 LEU A N 1
ATOM 2324 C CA . LEU A 1 295 ? -28.750 -10.440 12.534 1.00 83.94 295 LEU A CA 1
ATOM 2325 C C . LEU A 1 295 ? -27.543 -9.518 12.395 1.00 83.94 295 LEU A C 1
ATOM 2327 O O . LEU A 1 295 ? -26.696 -9.723 11.528 1.00 83.94 295 LEU A O 1
ATOM 2331 N N . LEU A 1 296 ? -27.445 -8.531 13.278 1.00 82.25 296 LEU A N 1
ATOM 2332 C CA . LEU A 1 296 ? -26.214 -7.786 13.490 1.00 82.25 296 LEU A CA 1
ATOM 2333 C C . LEU A 1 296 ? -25.394 -8.525 14.544 1.00 82.25 296 LEU A C 1
ATOM 2335 O O . LEU A 1 296 ? -25.873 -8.738 15.661 1.00 82.25 296 LEU A O 1
ATOM 2339 N N . VAL A 1 297 ? -24.167 -8.900 14.194 1.00 86.88 297 VAL A N 1
ATOM 2340 C CA . VAL A 1 297 ? -23.256 -9.627 15.081 1.00 86.88 297 VAL A CA 1
ATOM 2341 C C . VAL A 1 297 ? -21.952 -8.863 15.269 1.00 86.88 297 VAL A C 1
ATOM 2343 O O . VAL A 1 297 ? -21.442 -8.242 14.341 1.00 86.88 297 VAL A O 1
ATOM 2346 N N . TYR A 1 298 ? -21.410 -8.926 16.479 1.00 82.50 298 TYR A N 1
ATOM 2347 C CA . TYR A 1 298 ? -20.075 -8.448 16.817 1.00 82.50 298 TYR A CA 1
ATOM 2348 C C . TYR A 1 298 ? -19.144 -9.650 16.922 1.00 82.50 298 TYR A C 1
ATOM 2350 O O . TYR A 1 298 ? -19.471 -10.580 17.653 1.00 82.50 298 TYR A O 1
ATOM 2358 N N . SER A 1 299 ? -18.020 -9.641 16.206 1.00 83.69 299 SER A N 1
ATOM 2359 C CA . SER A 1 299 ? -17.092 -10.778 16.140 1.00 83.69 299 SER A CA 1
ATOM 2360 C C . SER A 1 299 ? -15.740 -10.427 16.750 1.00 83.69 299 SER A C 1
ATOM 2362 O O . SER A 1 299 ? -15.226 -9.339 16.511 1.00 83.69 299 SER A O 1
ATOM 2364 N N . GLU A 1 300 ? -15.154 -11.357 17.497 1.00 76.75 300 GLU A N 1
ATOM 2365 C CA . GLU A 1 300 ? -13.816 -11.266 18.080 1.00 76.75 300 GLU A CA 1
ATOM 2366 C C . GLU A 1 300 ? -13.049 -12.577 17.861 1.00 76.75 300 GLU A C 1
ATOM 2368 O O . GLU A 1 300 ? -13.626 -13.666 17.878 1.00 76.75 300 GLU A O 1
ATOM 2373 N N . THR A 1 301 ? -11.743 -12.484 17.631 1.00 78.50 301 THR A N 1
ATOM 2374 C CA . THR A 1 301 ? -10.847 -13.647 17.596 1.00 78.50 301 THR A CA 1
ATOM 2375 C C . THR A 1 301 ? -10.566 -14.135 19.015 1.00 78.50 301 THR A C 1
ATOM 2377 O O . THR A 1 301 ? -10.311 -13.316 19.899 1.00 78.50 301 THR A O 1
ATOM 2380 N N . LYS A 1 302 ? -10.612 -15.452 19.222 1.00 62.06 302 LYS A N 1
ATOM 2381 C CA . LYS A 1 302 ? -10.347 -16.107 20.509 1.00 62.06 302 LYS A CA 1
ATOM 2382 C C . LYS A 1 302 ? -8.858 -16.225 20.823 1.00 62.06 302 LYS A C 1
ATOM 2384 O O . LYS A 1 302 ? -8.074 -16.459 19.877 1.00 62.06 302 LYS A O 1
#